Protein AF-A0AAV4QV28-F1 (afdb_monomer)

Solvent-accessible surface area (backbone atoms only — not comparable to full-atom values): 18252 Å² total; per-residue (Å²): 135,88,93,75,72,81,70,50,60,67,51,46,54,55,49,47,63,59,39,78,82,38,84,74,79,68,57,91,86,69,75,76,58,69,74,57,49,52,49,52,52,50,38,51,52,42,48,54,51,27,71,72,72,64,44,64,69,42,53,50,51,38,51,53,44,51,52,50,49,50,52,51,50,50,52,54,53,48,54,52,45,54,56,48,63,75,68,63,60,96,88,40,73,67,53,57,56,48,55,48,62,62,65,67,68,68,79,80,76,77,80,54,59,48,98,86,67,54,67,43,80,51,75,63,51,44,51,50,55,50,52,51,55,47,52,65,70,69,50,78,72,86,69,76,83,55,75,52,68,62,61,57,50,49,52,53,50,52,48,68,72,70,51,86,71,78,92,71,78,77,82,86,48,74,65,58,56,50,53,52,59,69,70,49,64,88,92,69,74,86,86,75,93,76,92,84,86,85,89,84,89,80,86,86,76,100,64,93,77,73,96,59,100,59,63,62,68,60,54,38,50,57,37,28,69,40,56,34,94,86,74,67,44,56,41,23,45,69,44,78,73,46,75,60,90,82,32,39,33,33,32,41,34,38,81,86,51,96,50,73,49,77,51,53,77,43,61,67,54,96,86,39,46,40,60,47,53,52,51,55,47,53,65,47,51,65,70,60,77,76,114

Secondary structure (DSSP, 8-state):
----STTHHHHHHHHHHHHHT----S-TT-PPPHHHHHHHHHHHHHHHHHHHH--HHHHHHHHHHHHHHHHHHHHHHHHHHHHHHHT--TT-HHHHHHHHHHHTT---PPPEE-TTSPEE-SHHHHHHHHHHHHHHHHSPPS-TTS--HHHHHHHHHHHHHHS---S-PPPPPHHHHHHHHHHSPTT----------------------S--SS-HHHHHHHHHHSPPTTT--S-EEEEEEEEETTEEEEEEEESSSS-EEEEESS-EETTEEHHHHHHHHHHHHTTTS--

Nearest PDB structures (foldseek):
  8ove-assembly1_Bk  TM=4.916E-01  e=2.796E-01  Trypanosoma brucei brucei
  4jnf-assembly1_A  TM=5.452E-01  e=6.064E+00  Escherichia coli K-12

Foldseek 3Di:
DDPDPVVPPVVVVVVLVVCVPDPPPPDPPDDDDPVLVVLVVVLVVLVVVCVPPVDPVSVVVNVVSVVVSVVVVVVVVVVVVVVVVVPDDPPDPVVVVVVVSVVPSDDPDDFDAAPVRDGDDDPVSVVVSVVVVVCVVPPDDPPPVPPPVVVVVVVVVVCVVPDDDDPDDPDDDPVNVVVVVVVDDPPDDDDDDDDDDDDDADDDDPDPDDDAPDDVVVVQVVQQQAAQPPPRDGGFGKGFRDDDPNKTWIWTDHPPDRDIDIDMPADQDPNHGVVVVVVVVVVVVVVVVPD

Organism: NCBI:txid1538125

Mean predicted aligned error: 21.83 Å

Radius of gyration: 27.96 Å; Cα contacts (8 Å, |Δi|>4): 169; chains: 1; bounding box: 67×58×60 Å

pLDDT: mean 70.07, std 19.31, range [26.05, 96.69]

Structure (mmCIF, N/CA/C/O backbone):
data_AF-A0AAV4QV28-F1
#
_entry.id   AF-A0AAV4QV28-F1
#
loop_
_atom_site.group_PDB
_atom_site.id
_atom_site.type_symbol
_atom_site.label_atom_id
_atom_site.label_alt_id
_atom_site.label_comp_id
_atom_site.label_asym_id
_atom_site.label_entity_id
_atom_site.label_seq_id
_atom_site.pdbx_PDB_ins_code
_atom_site.Cartn_x
_atom_site.Cartn_y
_atom_site.Cartn_z
_atom_site.occupancy
_atom_site.B_iso_or_equiv
_atom_site.auth_seq_id
_atom_site.auth_comp_id
_atom_site.auth_asym_id
_atom_site.auth_atom_id
_atom_site.pdbx_PDB_model_num
ATOM 1 N N . MET A 1 1 ? 25.767 18.658 19.564 1.00 38.19 1 MET A N 1
ATOM 2 C CA . MET A 1 1 ? 24.307 18.924 19.678 1.00 38.19 1 MET A CA 1
ATOM 3 C C . MET A 1 1 ? 23.626 18.687 18.328 1.00 38.19 1 MET A C 1
ATOM 5 O O . MET A 1 1 ? 24.313 18.766 17.324 1.00 38.19 1 MET A O 1
ATOM 9 N N . ARG A 1 2 ? 22.295 18.478 18.314 1.00 32.47 2 ARG A N 1
ATOM 10 C CA . ARG A 1 2 ? 21.406 18.337 17.130 1.00 32.47 2 ARG A CA 1
ATOM 11 C C . ARG A 1 2 ? 21.524 17.039 16.300 1.00 32.47 2 ARG A C 1
ATOM 13 O O . ARG A 1 2 ? 21.995 17.053 15.175 1.00 32.47 2 ARG A O 1
ATOM 20 N N . ASN A 1 3 ? 20.923 15.958 16.803 1.00 30.84 3 ASN A N 1
ATOM 21 C CA . ASN A 1 3 ? 20.425 14.842 15.979 1.00 30.84 3 ASN A CA 1
ATOM 22 C C . ASN A 1 3 ? 18.939 14.595 16.304 1.00 30.84 3 ASN A C 1
ATOM 24 O O . ASN A 1 3 ? 18.589 13.647 16.998 1.00 30.84 3 ASN A O 1
ATOM 28 N N . ALA A 1 4 ? 18.067 15.509 15.859 1.00 31.17 4 ALA A N 1
ATOM 29 C CA . ALA A 1 4 ? 16.630 15.493 16.185 1.00 31.17 4 ALA A CA 1
ATOM 30 C C . ALA A 1 4 ? 15.680 15.704 14.983 1.00 31.17 4 ALA A C 1
ATOM 32 O O . ALA A 1 4 ? 14.472 15.555 15.136 1.00 31.17 4 ALA A O 1
ATOM 33 N N . HIS A 1 5 ? 16.187 16.031 13.786 1.00 36.81 5 HIS A N 1
ATOM 34 C CA . HIS A 1 5 ? 15.335 16.426 12.649 1.00 36.81 5 HIS A CA 1
ATOM 35 C C . HIS A 1 5 ? 14.924 15.289 11.694 1.00 36.81 5 HIS A C 1
ATOM 37 O O . HIS A 1 5 ? 13.914 15.415 11.004 1.00 36.81 5 HIS A O 1
ATOM 43 N N . LEU A 1 6 ? 15.645 14.162 11.660 1.00 39.09 6 LEU A N 1
ATOM 44 C CA . LEU A 1 6 ? 15.444 13.112 10.642 1.00 39.09 6 LEU A CA 1
ATOM 45 C C . LEU A 1 6 ? 14.344 12.081 10.965 1.00 39.09 6 LEU A C 1
ATOM 47 O O . LEU A 1 6 ? 13.947 11.309 10.097 1.00 39.09 6 LEU A O 1
ATOM 51 N N . THR A 1 7 ? 13.790 12.076 12.180 1.00 33.69 7 THR A N 1
ATOM 52 C CA . THR A 1 7 ? 12.671 11.186 12.558 1.00 33.69 7 THR A CA 1
ATOM 53 C C . THR A 1 7 ? 11.294 11.735 12.156 1.00 33.69 7 THR A C 1
ATOM 55 O O . THR A 1 7 ? 10.300 11.002 12.196 1.00 33.69 7 THR A O 1
ATOM 58 N N . ASN A 1 8 ? 11.220 13.002 11.731 1.00 39.34 8 ASN A N 1
ATOM 59 C CA . ASN A 1 8 ? 9.961 13.696 11.446 1.00 39.34 8 ASN A CA 1
ATOM 60 C C . ASN A 1 8 ? 9.374 13.363 10.061 1.00 39.34 8 ASN A C 1
ATOM 62 O O . ASN A 1 8 ? 8.166 13.203 9.941 1.00 39.34 8 ASN A O 1
ATOM 66 N N . SER A 1 9 ? 10.187 13.176 9.015 1.00 35.84 9 SER A N 1
ATOM 67 C CA . SER A 1 9 ? 9.685 13.001 7.636 1.00 35.84 9 SER A CA 1
ATOM 68 C C . SER A 1 9 ? 8.985 11.654 7.398 1.00 35.84 9 SER A C 1
ATOM 70 O O . SER A 1 9 ? 7.912 11.594 6.789 1.00 35.84 9 SER A O 1
ATOM 72 N N . HIS A 1 10 ? 9.533 10.554 7.926 1.00 32.69 10 HIS A N 1
ATOM 73 C CA . HIS A 1 10 ? 8.916 9.225 7.836 1.00 32.69 10 HIS A CA 1
ATOM 74 C C . HIS A 1 10 ? 7.667 9.092 8.716 1.00 32.69 10 HIS A C 1
ATOM 76 O O . HIS A 1 10 ? 6.711 8.409 8.334 1.00 32.69 10 HIS A O 1
ATOM 82 N N . THR A 1 11 ? 7.641 9.755 9.876 1.00 36.34 11 THR A N 1
ATOM 83 C CA . THR A 1 11 ? 6.448 9.804 10.729 1.00 36.34 11 THR A CA 1
ATOM 84 C C . THR A 1 11 ? 5.377 10.712 10.124 1.00 36.34 11 THR A C 1
ATOM 86 O O . THR A 1 11 ? 4.227 10.282 10.045 1.00 36.34 11 THR A O 1
ATOM 89 N N . GLN A 1 12 ? 5.733 11.881 9.574 1.00 33.25 12 GLN A N 1
ATOM 90 C CA . GLN A 1 12 ? 4.837 12.742 8.791 1.00 33.25 12 GLN A CA 1
ATOM 91 C C . GLN A 1 12 ? 4.256 12.010 7.581 1.00 33.25 12 GLN A C 1
ATOM 93 O O . GLN A 1 12 ? 3.042 11.957 7.454 1.00 33.25 12 GLN A O 1
ATOM 98 N N . SER A 1 13 ? 5.065 11.363 6.739 1.00 32.28 13 SER A N 1
ATOM 99 C CA . SER A 1 13 ? 4.574 10.646 5.547 1.00 32.28 13 SER A CA 1
ATOM 100 C C . SER A 1 13 ? 3.576 9.534 5.903 1.00 32.28 13 SER A C 1
ATOM 102 O O . SER A 1 13 ? 2.549 9.354 5.245 1.00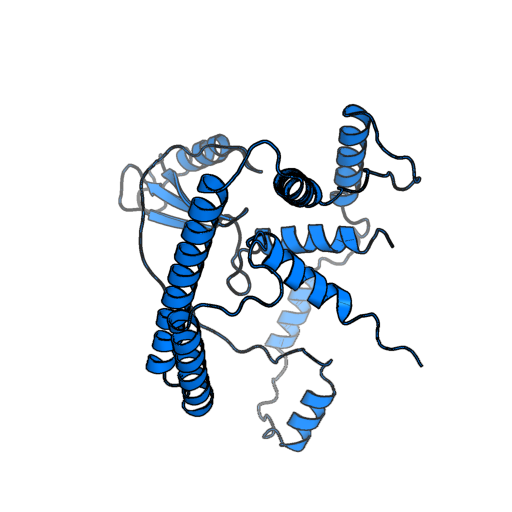 32.28 13 SER A O 1
ATOM 104 N N . ARG A 1 14 ? 3.820 8.820 7.011 1.00 31.14 14 ARG A N 1
ATOM 105 C CA . ARG A 1 14 ? 2.910 7.790 7.537 1.00 31.14 14 ARG A CA 1
ATOM 106 C C . ARG A 1 14 ? 1.653 8.391 8.188 1.00 31.14 14 ARG A C 1
ATOM 108 O O . ARG A 1 14 ? 0.571 7.809 8.073 1.00 31.14 14 ARG A O 1
ATOM 115 N N . MET A 1 15 ? 1.763 9.560 8.823 1.00 32.78 15 MET A N 1
ATOM 116 C CA . MET A 1 15 ? 0.628 10.352 9.317 1.00 32.78 15 MET A CA 1
ATOM 117 C C . MET A 1 15 ? -0.220 10.933 8.175 1.00 32.78 15 MET A C 1
ATOM 119 O O . MET A 1 15 ? -1.443 10.928 8.263 1.00 32.78 15 MET A O 1
ATOM 123 N N . LEU A 1 16 ? 0.397 11.367 7.076 1.00 33.03 16 LEU A N 1
ATOM 124 C CA . LEU A 1 16 ? -0.275 11.900 5.891 1.00 33.03 16 LEU A CA 1
ATOM 125 C C . LEU A 1 16 ? -1.071 10.802 5.178 1.00 33.03 16 LEU A C 1
ATOM 127 O O . LEU A 1 16 ? -2.274 10.958 4.990 1.00 33.03 16 LEU A O 1
ATOM 131 N N . TYR A 1 17 ? -0.473 9.633 4.918 1.00 30.66 17 TYR A N 1
ATOM 132 C CA . TYR A 1 17 ? -1.207 8.496 4.343 1.00 30.66 17 TYR A CA 1
ATOM 133 C C . TYR A 1 17 ? -2.375 8.024 5.234 1.00 30.66 17 TYR A C 1
ATOM 135 O O . TYR A 1 17 ? -3.421 7.609 4.739 1.00 30.66 17 TYR A O 1
ATOM 143 N N . THR A 1 18 ? -2.246 8.130 6.564 1.00 34.22 18 THR A N 1
ATOM 144 C CA . THR A 1 18 ? -3.352 7.814 7.490 1.00 34.22 18 THR A CA 1
ATOM 145 C C . THR A 1 18 ? -4.388 8.935 7.654 1.00 34.22 18 THR A C 1
ATOM 147 O O . THR A 1 18 ? -5.505 8.630 8.077 1.00 34.22 18 THR A O 1
ATOM 150 N N . ARG A 1 19 ? -4.069 10.186 7.279 1.00 33.41 19 ARG A N 1
ATOM 151 C CA . ARG A 1 19 ? -5.009 11.321 7.170 1.00 33.41 19 ARG A CA 1
ATOM 152 C C . ARG A 1 19 ? -5.806 11.304 5.865 1.00 33.41 19 ARG A C 1
ATOM 154 O O . ARG A 1 19 ? -7.006 11.539 5.906 1.00 33.41 19 ARG A O 1
ATOM 161 N N . LEU A 1 20 ? -5.185 10.979 4.730 1.00 40.75 20 LEU A N 1
ATOM 162 C CA . LEU A 1 20 ? -5.840 11.020 3.410 1.00 40.75 20 LEU A CA 1
ATOM 163 C C . LEU A 1 20 ? -7.034 10.052 3.281 1.00 40.75 20 LEU A C 1
ATOM 165 O O . LEU A 1 20 ? -7.958 10.313 2.523 1.00 40.75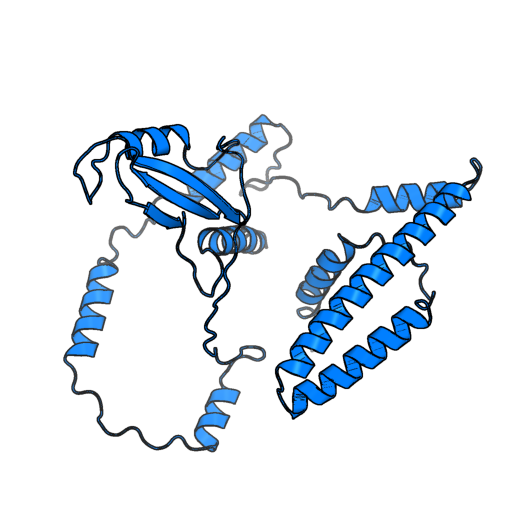 20 LEU A O 1
ATOM 169 N N . LEU A 1 21 ? -7.066 8.974 4.075 1.00 34.28 21 LEU A N 1
ATOM 170 C CA . LEU A 1 21 ? -8.207 8.045 4.180 1.00 34.28 21 LEU A CA 1
ATOM 171 C C . LEU A 1 21 ? -9.090 8.282 5.422 1.00 34.28 21 LEU A C 1
ATOM 173 O O . LEU A 1 21 ? -9.899 7.427 5.793 1.00 34.28 21 LEU A O 1
ATOM 177 N N . ARG A 1 22 ? -8.921 9.413 6.113 1.00 44.94 22 ARG A N 1
ATOM 178 C CA . ARG A 1 22 ? -9.713 9.786 7.288 1.00 44.94 22 ARG A CA 1
ATOM 179 C C . ARG A 1 22 ? -9.892 11.309 7.358 1.00 44.94 22 ARG A C 1
ATOM 181 O O . ARG A 1 22 ? -9.111 11.971 8.046 1.00 44.94 22 ARG A O 1
ATOM 188 N N . PRO A 1 23 ? -10.956 11.877 6.752 1.00 37.62 23 PRO A N 1
ATOM 189 C CA . PRO A 1 23 ? -11.401 13.201 7.165 1.00 37.62 23 PRO A CA 1
ATOM 190 C C . PRO A 1 23 ? -11.699 13.131 8.667 1.00 37.62 23 PRO A C 1
ATOM 192 O O . PRO A 1 23 ? -12.507 12.320 9.131 1.00 37.62 23 PRO A O 1
ATOM 195 N N . HIS A 1 24 ? -10.955 13.906 9.455 1.00 44.50 24 HIS A N 1
ATOM 196 C CA . HIS A 1 24 ? -10.891 13.736 10.905 1.00 44.50 24 HIS A CA 1
ATOM 197 C C . HIS A 1 24 ? -12.070 14.440 11.596 1.00 44.50 24 HIS A C 1
ATOM 199 O O . HIS A 1 24 ? -11.894 15.323 12.428 1.00 44.50 24 HIS A O 1
ATOM 205 N N . PHE A 1 25 ? -13.298 14.038 11.251 1.00 44.28 25 PHE A N 1
ATOM 206 C CA . PHE A 1 25 ? -14.539 14.603 11.796 1.00 44.28 25 PHE A CA 1
ATOM 207 C C . PHE A 1 25 ? -14.786 14.258 13.273 1.00 44.28 25 PHE A C 1
ATOM 209 O O . PHE A 1 25 ? -15.666 14.840 13.907 1.00 44.28 25 PHE A O 1
ATOM 216 N N . GLY A 1 26 ? -13.999 13.343 13.846 1.00 44.47 26 GLY A N 1
ATOM 217 C CA . GLY A 1 26 ? -13.916 13.192 15.293 1.00 44.47 26 GLY A CA 1
ATOM 218 C C . GLY A 1 26 ? -13.265 14.432 15.900 1.00 44.47 26 GLY A C 1
ATOM 219 O O . GLY A 1 26 ? -12.064 14.636 15.714 1.00 44.47 26 GLY A O 1
ATOM 220 N N . GLN A 1 27 ? -14.054 15.228 16.632 1.00 45.53 27 GLN A N 1
ATOM 221 C CA . GLN A 1 27 ? -13.546 16.343 17.437 1.00 45.53 27 GLN A CA 1
ATOM 222 C C . GLN A 1 27 ? -12.381 15.858 18.319 1.00 45.53 27 GLN A C 1
ATOM 224 O O . GLN A 1 27 ? -12.503 14.782 18.926 1.00 45.53 27 GLN A O 1
ATOM 229 N N . PRO A 1 28 ? -11.270 16.614 18.417 1.00 39.88 28 PRO A N 1
ATOM 230 C CA . PRO A 1 28 ? -10.163 16.247 19.292 1.00 39.88 28 PRO A CA 1
ATOM 231 C C . PRO A 1 28 ? -10.685 16.051 20.723 1.00 39.88 28 PRO A C 1
ATOM 233 O O . PRO A 1 28 ? -11.394 16.897 21.256 1.00 39.88 28 PRO A O 1
ATOM 236 N N . GLY A 1 29 ? -10.393 14.887 21.312 1.00 53.09 29 GLY A N 1
ATOM 237 C CA . GLY A 1 29 ? -10.857 14.497 22.650 1.00 53.09 29 GLY A CA 1
ATOM 238 C C . GLY A 1 29 ? -12.070 13.552 22.708 1.00 53.09 29 GLY A C 1
ATOM 239 O O . GLY A 1 29 ? -12.243 12.876 23.725 1.00 53.09 29 GLY A O 1
ATOM 240 N N . LYS A 1 30 ? -12.881 13.397 21.646 1.00 62.38 30 LYS A N 1
ATOM 241 C CA . LYS A 1 30 ? -14.016 12.447 21.678 1.00 62.38 30 LYS A CA 1
ATOM 242 C C . LYS A 1 30 ? -13.541 10.987 21.614 1.00 62.38 30 LYS A C 1
ATOM 244 O O . LYS A 1 30 ? -13.090 10.495 20.581 1.00 62.38 30 LYS A O 1
ATOM 249 N N . LYS A 1 31 ? -13.659 10.283 22.747 1.00 73.69 31 LYS A N 1
ATOM 250 C CA . LYS A 1 31 ? -13.327 8.855 22.899 1.00 73.69 31 LYS A CA 1
ATOM 251 C C . LYS A 1 31 ? -14.232 7.995 22.001 1.00 73.69 31 LYS A C 1
ATOM 253 O O . LYS A 1 31 ? -15.435 8.226 21.931 1.00 73.69 31 LYS A O 1
ATOM 258 N N . LEU A 1 32 ? -13.664 6.965 21.363 1.00 84.19 32 LEU A N 1
ATOM 259 C CA . LEU A 1 32 ? -14.434 5.980 20.586 1.00 84.19 32 LEU A CA 1
ATOM 260 C C . LEU A 1 32 ? -15.519 5.294 21.451 1.00 84.19 32 LEU A C 1
ATOM 262 O O . LEU A 1 32 ? -15.312 5.128 22.661 1.00 84.19 32 LEU A O 1
ATOM 266 N N . PRO A 1 33 ? -16.629 4.817 20.850 1.00 90.00 33 PRO A N 1
ATOM 267 C CA . PRO A 1 33 ? -17.652 4.043 21.550 1.00 90.00 33 PRO A CA 1
ATOM 268 C C . PRO A 1 33 ? -17.079 2.863 22.340 1.00 90.00 33 PRO A C 1
ATOM 270 O O . PRO A 1 33 ? -16.090 2.244 21.933 1.00 90.00 33 PRO A O 1
ATOM 273 N N . ALA A 1 34 ? -17.717 2.529 23.466 1.00 90.31 34 ALA A N 1
ATOM 274 C CA . ALA A 1 34 ? -17.246 1.481 24.374 1.00 90.31 34 ALA A CA 1
ATOM 275 C C . ALA A 1 34 ? -17.046 0.126 23.667 1.00 90.31 34 ALA A C 1
ATOM 277 O O . ALA A 1 34 ? -16.015 -0.509 23.876 1.00 90.31 34 ALA A O 1
ATOM 278 N N . TYR A 1 35 ? -17.954 -0.250 22.760 1.00 92.75 35 TYR A N 1
ATOM 279 C CA . TYR A 1 35 ? -17.883 -1.501 21.994 1.00 92.75 35 TYR A CA 1
ATOM 280 C C . TYR A 1 35 ? -16.697 -1.569 21.008 1.00 92.75 35 TYR A C 1
ATOM 282 O O . TYR A 1 35 ? -16.158 -2.644 20.752 1.00 92.75 35 TYR A O 1
ATOM 290 N N . ILE A 1 36 ? -16.238 -0.430 20.470 1.00 91.06 36 ILE A N 1
ATOM 291 C CA . ILE A 1 36 ? -15.027 -0.389 19.631 1.00 91.06 36 ILE A CA 1
ATOM 292 C C . ILE A 1 36 ? -13.787 -0.479 20.526 1.00 91.06 36 ILE A C 1
ATOM 294 O O . ILE A 1 36 ? -12.832 -1.189 20.207 1.00 91.06 36 ILE A O 1
ATOM 298 N N . ARG A 1 37 ? -13.803 0.207 21.678 1.00 91.81 37 ARG A N 1
ATOM 299 C CA . ARG A 1 37 ? -12.703 0.171 22.654 1.00 91.81 37 ARG A CA 1
ATOM 300 C C . ARG A 1 37 ? -12.494 -1.227 23.240 1.00 91.81 37 ARG A C 1
ATOM 302 O O . ARG A 1 37 ? -11.349 -1.666 23.302 1.00 91.81 37 ARG A O 1
ATOM 309 N N . SER A 1 38 ? -13.556 -1.952 23.599 1.00 93.38 38 SER A N 1
ATOM 310 C CA . SER A 1 38 ? -13.453 -3.335 24.088 1.00 93.38 38 SER A CA 1
ATOM 311 C C . SER A 1 38 ? -12.853 -4.270 23.032 1.00 93.38 38 SER A C 1
ATOM 313 O O . SER A 1 38 ? -11.925 -5.019 23.342 1.00 93.38 38 SER A O 1
ATOM 315 N N . ASN A 1 39 ? -13.268 -4.152 21.765 1.00 92.12 39 ASN A N 1
ATOM 316 C CA . ASN A 1 39 ? -12.681 -4.905 20.652 1.00 92.12 39 ASN A CA 1
ATOM 317 C C . ASN A 1 39 ? -11.194 -4.579 20.421 1.00 92.12 39 ASN A C 1
ATOM 319 O O . ASN A 1 39 ? -10.395 -5.489 20.186 1.00 92.12 39 ASN A O 1
ATOM 323 N N . ILE A 1 40 ? -10.785 -3.308 20.536 1.00 91.38 40 ILE A N 1
ATOM 324 C CA . ILE A 1 40 ? -9.367 -2.908 20.474 1.00 91.38 40 ILE A CA 1
ATOM 325 C C . ILE A 1 40 ? -8.570 -3.549 21.620 1.00 91.38 40 ILE A C 1
ATOM 327 O O . ILE A 1 40 ? -7.504 -4.118 21.369 1.00 91.38 40 ILE A O 1
ATOM 331 N N . THR A 1 41 ? -9.089 -3.507 22.850 1.00 95.00 41 THR A N 1
ATOM 332 C CA . THR A 1 41 ? -8.470 -4.142 24.024 1.00 95.00 41 THR A CA 1
ATOM 333 C C . THR A 1 41 ? -8.337 -5.652 23.834 1.00 95.00 41 THR A C 1
ATOM 335 O O . THR A 1 41 ? -7.249 -6.189 24.039 1.00 95.00 41 THR A O 1
ATOM 338 N N . ASN A 1 42 ? -9.386 -6.333 23.361 1.00 96.00 42 ASN A N 1
ATOM 339 C CA . ASN A 1 42 ? -9.359 -7.771 23.090 1.00 96.00 42 ASN A CA 1
ATOM 340 C C . ASN A 1 42 ? -8.305 -8.134 22.027 1.00 96.00 42 ASN A C 1
ATOM 342 O O . ASN A 1 42 ? -7.426 -8.961 22.264 1.00 96.00 42 ASN A O 1
ATOM 346 N N . LYS A 1 43 ? -8.286 -7.415 20.894 1.00 96.69 43 LYS A N 1
ATOM 347 C CA . LYS A 1 43 ? -7.258 -7.581 19.852 1.00 96.69 43 LYS A CA 1
ATOM 348 C C . LYS A 1 43 ? -5.842 -7.399 20.410 1.00 96.69 43 LYS A C 1
ATOM 350 O O . LYS A 1 43 ? -4.918 -8.083 19.979 1.00 96.69 43 LYS A O 1
ATOM 355 N N . ASN A 1 44 ? -5.644 -6.458 21.334 1.00 93.00 44 ASN A N 1
ATOM 356 C CA . ASN A 1 44 ? -4.339 -6.216 21.948 1.00 93.00 44 ASN A CA 1
ATOM 357 C C . ASN A 1 44 ? -3.936 -7.336 22.927 1.00 93.00 44 ASN A C 1
ATOM 359 O O . ASN A 1 44 ? -2.763 -7.699 22.942 1.00 93.00 44 ASN A O 1
ATOM 363 N N . ARG A 1 45 ? -4.883 -7.931 23.672 1.00 95.88 45 ARG A N 1
ATOM 364 C CA . ARG A 1 45 ? -4.644 -9.135 24.493 1.00 95.88 45 ARG A CA 1
ATOM 365 C C . ARG A 1 45 ? -4.202 -10.318 23.625 1.00 95.88 45 ARG A C 1
ATOM 367 O O . ARG A 1 45 ? -3.125 -10.861 23.847 1.00 95.88 45 ARG A O 1
ATOM 374 N N . ILE A 1 46 ? -4.958 -10.631 22.571 1.00 94.94 46 ILE A N 1
ATOM 375 C CA . ILE A 1 46 ? -4.637 -11.727 21.637 1.00 94.94 46 ILE A CA 1
ATOM 376 C C . ILE A 1 46 ? -3.301 -11.469 20.920 1.00 94.94 46 ILE A C 1
ATOM 378 O O . ILE A 1 46 ? -2.520 -12.394 20.722 1.00 94.94 46 ILE A O 1
ATOM 382 N N . ARG A 1 47 ? -2.969 -10.208 20.598 1.00 94.19 47 ARG A N 1
ATOM 383 C CA . ARG A 1 47 ? -1.652 -9.854 20.040 1.00 94.19 47 ARG A CA 1
ATOM 384 C C . ARG A 1 47 ? -0.497 -10.144 20.999 1.00 94.19 47 ARG A C 1
ATOM 386 O O . ARG A 1 47 ? 0.524 -10.625 20.521 1.00 94.19 47 ARG A O 1
ATOM 393 N N . LYS A 1 48 ? -0.649 -9.894 22.306 1.00 96.31 48 LYS A N 1
ATOM 394 C CA . LYS A 1 48 ? 0.365 -10.273 23.307 1.00 96.31 48 LYS A CA 1
ATOM 395 C C . LYS A 1 48 ? 0.536 -11.794 23.371 1.00 96.31 48 LYS A C 1
ATOM 397 O O . LYS A 1 48 ? 1.662 -12.267 23.280 1.00 96.31 48 LYS A O 1
ATOM 402 N N . ALA A 1 49 ? -0.570 -12.540 23.433 1.00 93.38 49 ALA A N 1
ATOM 403 C CA . ALA A 1 49 ? -0.542 -14.004 23.427 1.00 93.38 49 ALA A CA 1
ATOM 404 C C . ALA A 1 49 ? 0.158 -14.555 22.168 1.00 93.38 49 ALA A C 1
ATOM 406 O O . ALA A 1 49 ? 1.120 -15.307 22.285 1.00 93.38 49 ALA A O 1
ATOM 407 N N . TRP A 1 50 ? -0.208 -14.066 20.975 1.00 95.44 50 TRP A N 1
ATOM 408 C CA . TRP A 1 50 ? 0.457 -14.425 19.715 1.00 95.44 50 TRP A CA 1
ATOM 409 C C . TRP A 1 50 ? 1.949 -14.064 19.684 1.00 95.44 50 TRP A C 1
ATOM 411 O O . TRP A 1 50 ? 2.752 -14.785 19.097 1.00 95.44 50 TRP A O 1
ATOM 421 N N . GLN A 1 51 ? 2.356 -12.944 20.291 1.00 92.06 51 GLN A N 1
ATOM 422 C CA . GLN A 1 51 ? 3.770 -12.565 20.329 1.00 92.06 51 GLN A CA 1
ATOM 423 C C . GLN A 1 51 ? 4.621 -13.563 21.123 1.00 92.06 51 GLN A C 1
ATOM 425 O O . GLN A 1 51 ? 5.777 -13.750 20.741 1.00 92.06 51 GLN A O 1
ATOM 430 N N . SER A 1 52 ? 4.049 -14.207 22.145 1.00 90.31 52 SER A N 1
ATOM 431 C CA . SER A 1 52 ? 4.685 -15.258 22.946 1.00 90.31 52 SER A CA 1
ATOM 432 C C . SER A 1 52 ? 4.582 -16.639 22.281 1.00 90.31 52 SER A C 1
ATOM 434 O O . SER A 1 52 ? 5.615 -17.229 21.987 1.00 90.31 52 SER A O 1
ATOM 436 N N . SER A 1 53 ? 3.375 -17.122 21.965 1.00 92.19 53 SER A N 1
ATOM 437 C CA . SER A 1 53 ? 3.158 -18.500 21.484 1.00 92.19 53 SER A CA 1
ATOM 438 C C . SER A 1 53 ? 3.370 -18.713 19.981 1.00 92.19 53 SER A C 1
ATOM 440 O O . SER A 1 53 ? 3.478 -19.847 19.533 1.00 92.19 53 SER A O 1
ATOM 442 N N . LYS A 1 54 ? 3.364 -17.638 19.180 1.00 91.31 54 LYS A N 1
ATOM 443 C CA . LYS A 1 54 ? 3.359 -17.633 17.698 1.00 91.31 54 LYS A CA 1
ATOM 444 C C . LYS A 1 54 ? 2.188 -18.349 17.004 1.00 91.31 54 LYS A C 1
ATOM 446 O O . LYS A 1 54 ? 2.111 -18.263 15.777 1.00 91.31 54 LYS A O 1
ATOM 451 N N . ASP A 1 55 ? 1.250 -18.928 17.753 1.00 88.94 55 ASP A N 1
ATOM 452 C CA . ASP A 1 55 ? 0.103 -19.708 17.261 1.00 88.94 55 ASP A CA 1
ATOM 453 C C . ASP A 1 55 ? -0.656 -19.036 16.082 1.00 88.94 55 ASP A C 1
ATOM 455 O O . ASP A 1 55 ? -1.169 -17.914 16.223 1.00 88.94 55 ASP A O 1
ATOM 459 N N . PRO A 1 56 ? -0.768 -19.705 14.914 1.00 91.44 56 PRO A N 1
ATOM 460 C CA . PRO A 1 56 ? -1.573 -19.246 13.784 1.00 91.44 56 PRO A CA 1
ATOM 461 C C . PRO A 1 56 ? -3.031 -18.887 14.123 1.00 91.44 56 PRO A C 1
ATOM 463 O O . PRO A 1 56 ? -3.528 -17.881 13.610 1.00 91.44 56 PRO A O 1
ATOM 466 N N . ALA A 1 57 ? -3.710 -19.615 15.017 1.00 92.50 57 ALA A N 1
ATOM 467 C CA . ALA A 1 57 ? -5.118 -19.361 15.342 1.00 92.50 57 ALA A CA 1
ATOM 468 C C . ALA A 1 57 ? -5.317 -17.995 16.032 1.00 92.50 57 ALA A C 1
ATOM 470 O O . ALA A 1 57 ? -6.259 -17.247 15.728 1.00 92.50 57 ALA A O 1
ATOM 471 N N . LEU A 1 58 ? -4.374 -17.589 16.891 1.00 90.19 58 LEU A N 1
ATOM 472 C CA . LEU A 1 58 ? -4.344 -16.239 17.466 1.00 90.19 58 LEU A CA 1
ATOM 473 C C . LEU A 1 58 ? -4.067 -15.171 16.397 1.00 90.19 58 LEU A C 1
ATOM 475 O O . LEU A 1 58 ? -4.660 -14.089 16.433 1.00 90.19 58 LEU A O 1
ATOM 479 N N . LYS A 1 59 ? -3.206 -15.459 15.412 1.00 91.75 59 LYS A N 1
ATOM 480 C CA . LYS A 1 59 ? -2.916 -14.546 14.291 1.00 91.75 59 LYS A CA 1
ATOM 481 C C . LYS A 1 59 ? -4.164 -14.271 13.451 1.00 91.75 59 LYS A C 1
ATOM 483 O O . LYS A 1 59 ? -4.417 -13.115 13.098 1.00 91.75 59 LYS A O 1
ATOM 488 N N . ASP A 1 60 ? -4.971 -15.289 13.181 1.00 93.81 60 ASP A N 1
ATOM 489 C CA . ASP A 1 60 ? -6.218 -15.141 12.426 1.00 93.81 60 ASP A CA 1
ATOM 490 C C . ASP A 1 60 ? -7.324 -14.480 13.253 1.00 93.81 60 ASP A C 1
ATOM 492 O O . ASP A 1 60 ? -8.029 -13.599 12.751 1.00 93.81 60 ASP A O 1
ATOM 496 N N . SER A 1 61 ? -7.368 -14.743 14.559 1.00 93.44 61 SER A N 1
ATOM 497 C CA . SER A 1 61 ? -8.200 -13.988 15.505 1.00 93.44 61 SER A CA 1
ATOM 498 C C . SER A 1 61 ? -7.865 -12.484 15.507 1.00 93.44 61 SER A C 1
ATOM 500 O O . SER A 1 61 ? -8.769 -11.641 15.509 1.00 93.44 61 SER A O 1
ATOM 502 N N . ILE A 1 62 ? -6.581 -12.109 15.404 1.00 93.81 62 ILE A N 1
ATOM 503 C CA . ILE A 1 62 ? -6.148 -10.706 15.245 1.00 93.81 62 ILE A CA 1
ATOM 504 C C . ILE A 1 62 ? -6.622 -10.122 13.908 1.00 93.81 62 ILE A C 1
ATOM 506 O O . ILE A 1 62 ? -7.085 -8.976 13.894 1.00 93.81 62 ILE A O 1
ATOM 510 N N . LYS A 1 63 ? -6.533 -10.865 12.791 1.00 93.25 63 LYS A N 1
ATOM 511 C CA . LYS A 1 63 ? -7.055 -10.418 11.482 1.00 93.25 63 LYS A CA 1
ATOM 512 C C . LYS A 1 63 ? -8.566 -10.169 11.558 1.00 93.25 63 LYS A C 1
ATOM 514 O O . LYS A 1 63 ? -9.017 -9.074 11.219 1.00 93.25 63 LYS A O 1
ATOM 519 N N . ARG A 1 64 ? -9.332 -11.139 12.079 1.00 95.44 64 ARG A N 1
ATOM 520 C CA . ARG A 1 64 ? -10.792 -11.067 12.260 1.00 95.44 64 ARG A CA 1
ATOM 521 C C . ARG A 1 64 ? -11.191 -9.841 13.081 1.00 95.44 64 ARG A C 1
ATOM 523 O O . ARG A 1 64 ? -11.970 -9.019 12.603 1.00 95.44 64 ARG A O 1
ATOM 530 N N . LEU A 1 65 ? -10.602 -9.653 14.265 1.00 92.88 65 LEU A N 1
ATOM 531 C CA . LEU A 1 65 ? -10.880 -8.481 15.103 1.00 92.88 65 LEU A CA 1
ATOM 532 C C . LEU A 1 65 ? -10.459 -7.165 14.441 1.00 92.88 65 LEU A C 1
ATOM 534 O O . LEU A 1 65 ? -11.163 -6.168 14.570 1.00 92.88 65 LEU A O 1
ATOM 538 N N . THR A 1 66 ? -9.354 -7.143 13.691 1.00 91.75 66 THR A N 1
ATOM 539 C CA . THR A 1 66 ? -8.940 -5.950 12.931 1.00 91.75 66 THR A CA 1
ATOM 540 C C . THR A 1 66 ? -9.989 -5.561 11.888 1.00 91.75 66 THR A C 1
ATOM 542 O O . THR A 1 66 ? -10.310 -4.379 11.760 1.00 91.75 66 THR A O 1
ATOM 545 N N . ASN A 1 67 ? -10.565 -6.533 11.179 1.00 91.75 67 ASN A N 1
ATOM 546 C CA . ASN A 1 67 ? -11.611 -6.287 10.186 1.00 91.75 67 ASN A CA 1
ATOM 547 C C . ASN A 1 67 ? -12.943 -5.871 10.835 1.00 91.75 67 ASN A C 1
ATOM 549 O O . ASN A 1 67 ? -13.576 -4.933 10.354 1.00 91.75 67 ASN A O 1
ATOM 553 N N . ILE A 1 68 ? -13.316 -6.472 11.972 1.00 93.50 68 ILE A N 1
ATOM 554 C CA . ILE A 1 68 ? -14.476 -6.048 12.776 1.00 93.50 68 ILE A CA 1
ATOM 555 C C . ILE A 1 68 ? -14.318 -4.589 13.227 1.00 93.50 68 ILE A C 1
ATOM 557 O O . ILE A 1 68 ? -15.209 -3.779 12.982 1.00 93.50 68 ILE A O 1
ATOM 561 N N . ILE A 1 69 ? -13.166 -4.220 13.801 1.00 91.62 69 ILE A N 1
ATOM 562 C CA . ILE A 1 69 ? -12.880 -2.844 14.244 1.00 91.62 69 ILE A CA 1
ATOM 563 C C . ILE A 1 69 ? -12.928 -1.865 13.061 1.00 91.62 69 ILE A C 1
ATOM 565 O O . ILE A 1 69 ? -13.525 -0.798 13.184 1.00 91.62 69 ILE A O 1
ATOM 569 N N . LYS A 1 70 ? -12.357 -2.218 11.899 1.00 88.00 70 LYS A N 1
ATOM 570 C CA . LYS A 1 70 ? -12.453 -1.398 10.675 1.00 88.00 70 LYS A CA 1
ATOM 571 C C . LYS A 1 70 ? -13.910 -1.182 10.247 1.00 88.00 70 LYS A C 1
ATOM 573 O O . LYS A 1 70 ? -14.293 -0.040 10.003 1.00 88.00 70 LYS A O 1
ATOM 578 N N . LYS A 1 71 ? -14.723 -2.247 10.188 1.00 90.25 71 LYS A N 1
ATOM 579 C CA . LYS A 1 71 ? -16.149 -2.178 9.815 1.00 90.25 71 LYS A CA 1
ATOM 580 C C . LYS A 1 71 ? -16.938 -1.314 10.805 1.00 90.25 71 LYS A C 1
ATOM 582 O O . LYS A 1 71 ? -17.668 -0.425 10.382 1.00 90.25 71 LYS A O 1
ATOM 587 N N . GLN A 1 72 ? -16.725 -1.511 12.106 1.00 89.19 72 GLN A N 1
ATOM 588 C CA . GLN A 1 72 ? -17.355 -0.729 13.173 1.00 89.19 72 GLN A CA 1
ATOM 589 C C . GLN A 1 72 ? -16.982 0.759 13.121 1.00 89.19 72 GLN A C 1
ATOM 591 O O . GLN A 1 72 ? -17.866 1.603 13.211 1.00 89.19 72 GLN A O 1
ATOM 596 N N . ILE A 1 73 ? -15.702 1.097 12.922 1.00 89.19 73 ILE A N 1
ATOM 597 C CA . ILE A 1 73 ? -15.262 2.496 12.778 1.00 89.19 73 ILE A CA 1
ATOM 598 C C . ILE A 1 73 ? -15.852 3.129 11.511 1.00 89.19 73 ILE A C 1
ATOM 600 O O . ILE A 1 73 ? -16.273 4.282 11.568 1.00 89.19 73 ILE A O 1
ATOM 604 N N . LYS A 1 74 ? -15.926 2.394 10.388 1.00 85.31 74 LYS A N 1
ATOM 605 C CA . LYS A 1 74 ? -16.570 2.885 9.157 1.00 85.31 74 LYS A CA 1
ATOM 606 C C . LYS A 1 74 ? -18.037 3.238 9.420 1.00 85.31 74 LYS A C 1
ATOM 608 O O . LYS A 1 74 ? -18.415 4.377 9.185 1.00 85.31 74 LYS A O 1
ATOM 613 N N . ILE A 1 75 ? -18.815 2.304 9.974 1.00 86.25 75 ILE A N 1
ATOM 614 C CA . ILE A 1 75 ? -20.241 2.506 10.290 1.00 86.25 75 ILE A CA 1
ATOM 615 C C . ILE A 1 75 ? -20.430 3.667 11.277 1.00 86.25 75 ILE A C 1
ATOM 617 O O . ILE A 1 75 ? -21.224 4.562 11.020 1.00 86.25 75 ILE A O 1
ATOM 621 N N . PHE A 1 76 ? -19.661 3.710 12.369 1.00 88.06 76 PHE A N 1
ATOM 622 C CA . PHE A 1 76 ? -19.746 4.795 13.353 1.00 88.06 76 PHE A CA 1
ATOM 623 C C . PHE A 1 76 ? -19.461 6.171 12.735 1.00 88.06 76 PHE A C 1
ATOM 625 O O . PHE A 1 76 ? -20.185 7.128 13.001 1.00 88.06 76 PHE A O 1
ATOM 632 N N . ASN A 1 77 ? -18.438 6.277 11.884 1.00 82.19 77 ASN A N 1
ATOM 633 C CA . ASN A 1 77 ? -18.112 7.528 11.204 1.00 82.19 77 ASN A CA 1
ATOM 634 C C . ASN A 1 77 ? -19.177 7.917 10.168 1.00 82.19 77 ASN A C 1
ATOM 636 O O . ASN A 1 77 ? -19.504 9.096 10.084 1.00 82.19 77 ASN A O 1
ATOM 640 N N . SER A 1 78 ? -19.737 6.955 9.427 1.00 82.62 78 SER A N 1
ATOM 641 C CA . SER A 1 78 ? -20.861 7.190 8.512 1.00 82.62 78 SER A CA 1
ATOM 642 C C . SER A 1 78 ? -22.092 7.704 9.256 1.00 82.62 78 SER A C 1
ATOM 644 O O . SER A 1 78 ? -22.618 8.743 8.881 1.00 82.62 78 SER A O 1
ATOM 646 N N . ASN A 1 79 ? -22.491 7.069 10.361 1.00 85.00 79 ASN A N 1
ATOM 647 C CA . ASN A 1 79 ? -23.646 7.505 11.151 1.00 85.00 79 ASN A CA 1
ATOM 648 C C . ASN A 1 79 ? -23.419 8.895 11.770 1.00 85.00 79 ASN A C 1
ATOM 650 O O . ASN A 1 79 ? -24.312 9.735 11.742 1.00 85.00 79 ASN A O 1
ATOM 654 N N . ASN A 1 80 ? -22.211 9.179 12.271 1.00 82.62 80 ASN A N 1
ATOM 655 C CA . ASN A 1 80 ? -21.854 10.524 12.735 1.00 82.62 80 ASN A CA 1
ATOM 656 C C . ASN A 1 80 ? -21.897 11.561 11.605 1.00 82.62 80 ASN A C 1
ATOM 658 O O . ASN A 1 80 ? -22.220 12.714 11.872 1.00 82.62 80 ASN A O 1
ATOM 662 N N . TRP A 1 81 ? -21.556 11.177 10.371 1.00 76.00 81 TRP A N 1
ATOM 663 C CA . TRP A 1 81 ? -21.653 12.059 9.212 1.00 76.00 81 TRP A CA 1
ATOM 664 C C . TRP A 1 81 ? -23.110 12.319 8.829 1.00 76.00 81 TRP A C 1
ATOM 666 O O . TRP A 1 81 ? -23.484 13.480 8.749 1.00 76.00 81 TRP A O 1
ATOM 676 N N . SER A 1 82 ? -23.944 11.282 8.706 1.00 79.44 82 SER A N 1
ATOM 677 C CA . SER A 1 82 ? -25.382 11.415 8.427 1.00 79.44 82 SER A CA 1
ATOM 678 C C . SER A 1 82 ? -26.104 12.254 9.485 1.00 79.44 82 SER A C 1
ATOM 680 O O . SER A 1 82 ? -26.839 13.178 9.146 1.00 79.44 82 SER A O 1
ATOM 682 N N . ASN A 1 83 ? -25.828 12.005 10.770 1.00 82.38 83 ASN A N 1
ATOM 683 C CA . ASN A 1 83 ? -26.355 12.816 11.868 1.00 82.38 83 ASN A CA 1
ATOM 684 C C . ASN A 1 83 ? -25.822 14.252 11.816 1.00 82.38 83 ASN A C 1
ATOM 686 O O . ASN A 1 83 ? -26.541 15.182 12.161 1.00 82.38 83 ASN A O 1
ATOM 690 N N . PHE A 1 84 ? -24.571 14.460 11.400 1.00 74.94 84 PHE A N 1
ATOM 691 C CA . PHE A 1 84 ? -24.028 15.804 11.240 1.00 74.94 84 PHE A CA 1
ATOM 692 C C . PHE A 1 84 ? -24.691 16.551 10.075 1.00 74.94 84 PHE A C 1
ATOM 694 O O . PHE A 1 84 ? -25.079 17.697 10.268 1.00 74.94 84 PHE A O 1
ATOM 701 N N . THR A 1 85 ? -24.868 15.918 8.910 1.00 74.81 85 THR A N 1
ATOM 702 C CA . THR A 1 85 ? -25.516 16.531 7.740 1.00 74.81 85 THR A CA 1
ATOM 703 C C . THR A 1 85 ? -26.994 16.824 7.978 1.00 74.81 85 THR A C 1
ATOM 705 O O . THR A 1 85 ? -27.469 17.860 7.539 1.00 74.81 85 THR A O 1
ATOM 708 N N . ALA A 1 86 ? -27.703 15.964 8.717 1.00 79.44 86 ALA A N 1
ATOM 709 C CA . ALA A 1 86 ? -29.108 16.180 9.076 1.00 79.44 86 ALA A CA 1
ATOM 710 C C . ALA A 1 86 ? -29.319 17.314 10.101 1.00 79.44 86 ALA A C 1
ATOM 712 O O . ALA A 1 86 ? -30.412 17.856 10.189 1.00 79.44 86 ALA A O 1
ATOM 713 N N . ASN A 1 87 ? -28.283 17.678 10.868 1.00 74.06 87 ASN A N 1
ATOM 714 C CA . ASN A 1 87 ? -28.310 18.771 11.848 1.00 74.06 87 ASN A CA 1
ATOM 715 C C . ASN A 1 87 ? -27.552 20.024 11.355 1.00 74.06 87 ASN A C 1
ATOM 717 O O . ASN A 1 87 ? -27.067 20.822 12.161 1.00 74.06 87 ASN A O 1
ATOM 721 N N . LEU A 1 88 ? -27.397 20.188 10.038 1.00 69.06 88 LEU A N 1
ATOM 722 C CA . LEU A 1 88 ? -26.906 21.433 9.450 1.00 69.06 88 LEU A CA 1
ATOM 723 C C . LEU A 1 88 ? -28.033 22.467 9.431 1.00 69.06 88 LEU A C 1
ATOM 725 O O . LEU A 1 88 ? -29.058 22.238 8.801 1.00 69.06 88 LEU A O 1
ATOM 729 N N . SER A 1 89 ? -27.824 23.612 10.084 1.00 67.00 89 SER A N 1
ATOM 730 C CA . SER A 1 89 ? -28.637 24.810 9.856 1.00 67.00 89 SER A CA 1
ATOM 731 C C . SER A 1 89 ? -27.888 25.796 8.959 1.00 67.00 89 SER A C 1
ATOM 733 O O . SER A 1 89 ? -26.674 25.996 9.115 1.00 67.00 89 SER A O 1
ATOM 735 N N . ASP A 1 90 ? -28.620 26.420 8.034 1.00 63.66 90 ASP A N 1
ATOM 736 C CA . ASP A 1 90 ? -28.058 27.231 6.942 1.00 63.66 90 ASP A CA 1
ATOM 737 C C . ASP A 1 90 ? -27.245 28.445 7.423 1.00 63.66 90 ASP A C 1
ATOM 739 O O . ASP A 1 90 ? -26.270 28.839 6.788 1.00 63.66 90 ASP A O 1
ATOM 743 N N . ASN A 1 91 ? -27.564 28.984 8.604 1.00 58.94 91 ASN A N 1
ATOM 744 C CA . ASN A 1 91 ? -26.928 30.187 9.157 1.00 58.94 91 ASN A CA 1
ATOM 745 C C . ASN A 1 91 ? -25.742 29.906 10.103 1.00 58.94 91 ASN A C 1
ATOM 747 O O . ASN A 1 91 ? -25.360 30.754 10.910 1.00 58.94 91 ASN A O 1
ATOM 751 N N . SER A 1 92 ? -25.143 28.712 10.055 1.00 58.72 92 SER A N 1
ATOM 752 C CA . SER A 1 92 ? -24.126 28.314 11.034 1.00 58.72 92 SER A CA 1
ATOM 753 C C . SER A 1 92 ? -22.680 28.636 10.607 1.00 58.72 92 SER A C 1
ATOM 755 O O . SER A 1 92 ? -22.115 28.060 9.680 1.00 58.72 92 SER A O 1
ATOM 757 N N . THR A 1 93 ? -21.977 29.480 11.374 1.00 63.06 93 THR A N 1
ATOM 758 C CA . THR A 1 93 ? -20.522 29.733 11.212 1.00 63.06 93 THR A CA 1
ATOM 759 C C . THR A 1 93 ? -19.681 28.444 11.316 1.00 63.06 93 THR A C 1
ATOM 761 O O . THR A 1 93 ? -18.542 28.373 10.852 1.00 63.06 93 THR A O 1
ATOM 764 N N . SER A 1 94 ? -20.228 27.393 11.935 1.00 66.19 94 SER A N 1
ATOM 765 C CA . SER A 1 94 ? -19.628 26.059 12.009 1.00 66.19 94 SER A CA 1
ATOM 766 C C . SER A 1 94 ? -19.672 25.288 10.680 1.00 66.19 94 SER A C 1
ATOM 768 O O . SER A 1 94 ? -18.760 24.489 10.451 1.00 66.19 94 SER A O 1
ATOM 770 N N . LEU A 1 95 ? -20.647 25.545 9.795 1.00 71.31 95 LEU A N 1
ATOM 771 C CA . LEU A 1 95 ? -20.679 25.017 8.426 1.00 71.31 95 LEU A CA 1
ATOM 772 C C . LEU A 1 95 ? -19.486 25.556 7.632 1.00 71.31 95 LEU A C 1
ATOM 774 O O . LEU A 1 95 ? -18.667 24.769 7.158 1.00 71.31 95 LEU A O 1
ATOM 778 N N . TRP A 1 96 ? -19.303 26.880 7.591 1.00 70.56 96 TRP A N 1
ATOM 779 C CA . TRP A 1 96 ? -18.192 27.515 6.871 1.00 70.56 96 TRP A CA 1
ATOM 780 C C . TRP A 1 96 ? -16.814 27.032 7.332 1.00 70.56 96 TRP A C 1
ATOM 782 O O . TRP A 1 96 ? -15.979 26.694 6.495 1.00 70.56 96 TRP A O 1
ATOM 792 N N . ARG A 1 97 ? -16.581 26.888 8.646 1.00 68.31 97 ARG A N 1
ATOM 793 C CA . ARG A 1 97 ? -15.322 26.312 9.168 1.00 68.31 97 ARG A CA 1
ATOM 794 C C . ARG A 1 97 ? -15.074 24.882 8.673 1.00 68.31 97 ARG A C 1
ATOM 796 O O . ARG A 1 97 ? -13.926 24.504 8.456 1.00 68.31 97 ARG A O 1
ATOM 803 N N . LYS A 1 98 ? -16.126 24.080 8.486 1.00 70.38 98 LYS A N 1
ATOM 804 C CA . LYS A 1 98 ? -16.022 22.692 8.007 1.00 70.38 98 LYS A CA 1
ATOM 805 C C . LYS A 1 98 ? -15.874 22.599 6.490 1.00 70.38 98 LYS A C 1
ATOM 807 O O . LYS A 1 98 ? -15.069 21.798 6.030 1.00 70.38 98 LYS A O 1
ATOM 812 N N . VAL A 1 99 ? -16.576 23.437 5.728 1.00 72.62 99 VAL A N 1
ATOM 813 C CA . VAL A 1 99 ? -16.388 23.578 4.274 1.00 72.62 99 VAL A CA 1
ATOM 814 C C . VAL A 1 99 ? -14.966 24.064 3.970 1.00 72.62 99 VAL A C 1
ATOM 816 O O . VAL A 1 99 ? -14.281 23.482 3.131 1.00 72.62 99 VAL A O 1
ATOM 819 N N . ALA A 1 100 ? -14.459 25.044 4.724 1.00 69.12 100 ALA A N 1
ATOM 820 C CA . ALA A 1 100 ? -13.068 25.486 4.635 1.00 69.12 100 ALA A CA 1
ATOM 821 C C . ALA A 1 100 ? -12.075 24.358 4.971 1.00 69.12 100 ALA A C 1
ATOM 823 O O . ALA A 1 100 ? -11.120 24.156 4.226 1.00 69.12 100 ALA A O 1
ATOM 824 N N . ALA A 1 101 ? -12.330 23.574 6.026 1.00 67.56 101 ALA A N 1
ATOM 825 C CA . ALA A 1 101 ? -11.501 22.424 6.399 1.00 67.56 101 ALA A CA 1
ATOM 826 C C . ALA A 1 101 ? -11.559 21.251 5.400 1.00 67.56 101 ALA A C 1
ATOM 828 O O . ALA A 1 101 ? -10.659 20.414 5.394 1.00 67.56 101 ALA A O 1
ATOM 829 N N . LEU A 1 102 ? -12.598 21.164 4.561 1.00 69.31 102 LEU A N 1
ATOM 830 C CA . LEU A 1 102 ? -12.636 20.258 3.409 1.00 69.31 102 LEU A CA 1
ATOM 831 C C . LEU A 1 102 ? -11.778 20.804 2.261 1.00 69.31 102 LEU A C 1
ATOM 833 O O . LEU A 1 102 ? -10.979 20.058 1.695 1.00 69.31 102 LEU A O 1
ATOM 837 N N . ARG A 1 103 ? -11.884 22.110 1.979 1.00 62.00 103 ARG A N 1
ATOM 838 C CA . ARG A 1 103 ? -11.130 22.809 0.926 1.00 62.00 103 ARG A CA 1
ATOM 839 C C . ARG A 1 103 ? -9.622 22.895 1.207 1.00 62.00 103 ARG A C 1
ATOM 841 O O . ARG A 1 103 ? -8.837 22.900 0.270 1.00 62.00 103 ARG A O 1
ATOM 848 N N . SER A 1 104 ? -9.202 22.925 2.473 1.00 56.75 104 SER A N 1
ATOM 849 C CA . SER A 1 104 ? -7.800 23.120 2.880 1.00 56.75 104 SER A CA 1
ATOM 850 C C . SER A 1 104 ? -6.890 21.889 2.754 1.00 56.75 104 SER A C 1
ATOM 852 O O . SER A 1 104 ? -5.724 21.971 3.127 1.00 56.75 104 SER A O 1
ATOM 854 N N . ASN A 1 105 ? -7.394 20.738 2.292 1.00 59.72 105 ASN A N 1
ATOM 855 C CA . ASN A 1 105 ? -6.600 19.501 2.189 1.00 59.72 105 ASN A CA 1
ATOM 856 C C . ASN A 1 105 ? -5.939 19.300 0.815 1.00 59.72 105 ASN A C 1
ATOM 858 O O . ASN A 1 105 ? -5.418 18.219 0.543 1.00 59.72 105 ASN A O 1
ATOM 862 N N . SER A 1 106 ? -5.949 20.312 -0.055 1.00 55.06 106 SER A N 1
ATOM 863 C CA . SER A 1 106 ? -5.160 20.297 -1.284 1.00 55.06 106 SER A CA 1
ATOM 864 C C . SER A 1 106 ? -3.670 20.333 -0.944 1.00 55.06 106 SER A C 1
ATOM 866 O O . SER A 1 106 ? -3.170 21.327 -0.418 1.00 55.06 106 SER A O 1
ATOM 868 N N . THR A 1 107 ? -2.939 19.272 -1.278 1.00 58.06 107 THR A N 1
ATOM 869 C CA . THR A 1 107 ? -1.480 19.352 -1.379 1.00 58.06 107 THR A CA 1
ATOM 870 C C . THR A 1 107 ? -1.145 20.268 -2.549 1.00 58.06 107 THR A C 1
ATOM 872 O O . THR A 1 107 ? -1.386 19.887 -3.695 1.00 58.06 107 THR A O 1
ATOM 875 N N . THR A 1 108 ? -0.616 21.461 -2.277 1.00 62.66 108 THR A N 1
ATOM 876 C CA . THR A 1 108 ? -0.091 22.342 -3.325 1.00 62.66 108 THR A CA 1
ATOM 877 C C . THR A 1 108 ? 1.001 21.592 -4.076 1.00 62.66 108 THR A C 1
ATOM 879 O O . THR A 1 108 ? 2.051 21.290 -3.509 1.00 62.66 108 THR A O 1
ATOM 882 N N . ILE A 1 109 ? 0.730 21.243 -5.332 1.00 66.88 109 ILE A N 1
ATOM 883 C CA . ILE A 1 109 ? 1.735 20.659 -6.218 1.00 66.88 109 ILE A CA 1
ATOM 884 C C . ILE A 1 109 ? 2.745 21.781 -6.501 1.00 66.88 109 ILE A C 1
ATOM 886 O O . ILE A 1 109 ? 2.313 22.860 -6.917 1.00 66.88 109 ILE A O 1
ATOM 890 N N . PRO A 1 110 ? 4.051 21.587 -6.235 1.00 70.75 110 PRO A N 1
ATOM 891 C CA . PRO A 1 110 ? 5.044 22.606 -6.542 1.00 70.75 110 PRO A CA 1
ATOM 892 C C . PRO A 1 110 ? 5.066 22.874 -8.057 1.00 70.75 110 PRO A C 1
ATOM 894 O O . PRO A 1 110 ? 4.798 21.958 -8.842 1.00 70.75 110 PRO A O 1
ATOM 897 N N . PRO A 1 111 ? 5.355 24.114 -8.484 1.00 77.12 111 PRO A N 1
ATOM 898 C CA . PRO A 1 111 ? 5.441 24.439 -9.900 1.00 77.12 111 PRO A CA 1
ATOM 899 C C . PRO A 1 111 ? 6.545 23.619 -10.583 1.00 77.12 111 PRO A C 1
ATOM 901 O O . PRO A 1 111 ? 7.545 23.265 -9.961 1.00 77.12 111 PRO A O 1
ATOM 904 N N . LEU A 1 112 ? 6.363 23.315 -11.870 1.00 81.69 112 LEU A N 1
ATOM 905 C CA . LEU A 1 112 ? 7.386 22.629 -12.657 1.00 81.69 112 LEU A CA 1
ATOM 906 C C . LEU A 1 112 ? 8.500 23.623 -12.998 1.00 81.69 112 LEU A C 1
ATOM 908 O O . LEU A 1 112 ? 8.250 24.614 -13.680 1.00 81.69 112 LEU A O 1
ATOM 912 N N . THR A 1 113 ? 9.711 23.358 -12.519 1.00 83.81 113 THR A N 1
ATOM 913 C CA . THR A 1 113 ? 10.905 24.178 -12.758 1.00 83.81 113 THR A CA 1
ATOM 914 C C . THR A 1 113 ? 11.903 23.431 -13.630 1.00 83.81 113 THR A C 1
ATOM 916 O O . THR A 1 113 ? 12.099 22.228 -13.464 1.00 83.81 113 THR A O 1
ATOM 919 N N . SER A 1 114 ? 12.524 24.152 -14.557 1.00 76.62 114 SER A N 1
ATOM 920 C CA . SER A 1 114 ? 13.691 23.683 -15.308 1.00 76.62 114 SER A CA 1
ATOM 921 C C . SER A 1 114 ? 14.948 23.710 -14.433 1.00 76.62 114 SER A C 1
ATOM 923 O O . SER A 1 114 ? 14.981 24.402 -13.412 1.00 76.62 114 SER A O 1
ATOM 925 N N . ASP A 1 115 ? 16.004 23.020 -14.863 1.00 72.31 115 ASP A N 1
ATOM 926 C CA . ASP A 1 115 ? 17.301 23.008 -14.166 1.00 72.31 115 ASP A CA 1
ATOM 927 C C . ASP A 1 115 ? 17.964 24.406 -14.127 1.00 72.31 115 ASP A C 1
ATOM 929 O O . ASP A 1 115 ? 18.781 24.689 -13.256 1.00 72.31 115 ASP A O 1
ATOM 933 N N . ALA A 1 116 ? 17.553 25.315 -15.023 1.00 73.19 116 ALA A N 1
ATOM 934 C CA . ALA A 1 116 ? 17.937 26.730 -15.033 1.00 73.19 116 ALA A CA 1
ATOM 935 C C . ALA A 1 116 ? 17.113 27.615 -14.065 1.00 73.19 116 ALA A C 1
ATOM 937 O O . ALA A 1 116 ? 17.284 28.832 -14.040 1.00 73.19 116 ALA A O 1
ATOM 938 N N . GLY A 1 117 ? 16.186 27.038 -13.292 1.00 74.62 117 GLY A N 1
ATOM 939 C CA . GLY A 1 117 ? 15.331 27.749 -12.331 1.00 74.62 117 GLY A CA 1
ATOM 940 C C . GLY A 1 117 ? 14.070 28.392 -12.924 1.00 74.62 117 GLY A C 1
ATOM 941 O O . GLY A 1 117 ? 13.184 28.805 -12.174 1.00 74.62 117 GLY A O 1
ATOM 942 N N . THR A 1 118 ? 13.925 28.438 -14.252 1.00 77.38 118 THR A N 1
ATOM 943 C CA . THR A 1 118 ? 12.717 28.961 -14.912 1.00 77.38 118 THR A CA 1
ATOM 944 C C . THR A 1 118 ? 11.510 28.074 -14.613 1.00 77.38 118 THR A C 1
ATOM 946 O O . THR A 1 118 ? 11.573 26.854 -14.785 1.00 77.38 118 THR A O 1
ATOM 949 N N . THR A 1 119 ? 10.406 28.688 -14.185 1.00 86.25 119 THR A N 1
ATOM 950 C CA . THR A 1 119 ? 9.133 28.015 -13.891 1.00 86.25 119 THR A CA 1
ATOM 951 C C . THR A 1 119 ? 8.253 27.931 -15.137 1.00 86.25 119 THR A C 1
ATOM 953 O O . THR A 1 119 ? 7.962 28.957 -15.739 1.00 86.25 119 THR A O 1
ATOM 956 N N . ALA A 1 120 ? 7.767 26.734 -15.472 1.00 83.19 120 ALA A N 1
ATOM 957 C CA . ALA A 1 120 ? 6.794 26.519 -16.538 1.00 83.19 120 ALA A CA 1
ATOM 958 C C . ALA A 1 120 ? 5.368 26.861 -16.069 1.00 83.19 120 ALA A C 1
ATOM 960 O O . ALA A 1 120 ? 4.803 26.233 -15.163 1.00 83.19 120 ALA A O 1
ATOM 961 N N . ILE A 1 121 ? 4.764 27.849 -16.722 1.00 83.00 121 ILE A N 1
ATOM 962 C CA . ILE A 1 121 ? 3.439 28.407 -16.449 1.00 83.00 121 ILE A CA 1
ATOM 963 C C . ILE A 1 121 ? 2.441 27.897 -17.499 1.00 83.00 121 ILE A C 1
ATOM 965 O O . ILE A 1 121 ? 1.378 27.375 -17.136 1.00 83.00 121 ILE A O 1
ATOM 969 N N . SER A 1 122 ? 2.799 27.974 -18.782 1.00 88.06 122 SER A N 1
ATOM 970 C CA . SER A 1 122 ? 1.982 27.535 -19.920 1.00 88.06 122 SER A CA 1
ATOM 971 C C . SER A 1 122 ? 1.845 26.003 -19.988 1.00 88.06 122 SER A C 1
ATOM 973 O O . SER A 1 122 ? 2.770 25.284 -19.604 1.00 88.06 122 SER A O 1
ATOM 975 N N . PRO A 1 123 ? 0.723 25.448 -20.493 1.00 82.81 123 PRO A N 1
ATOM 976 C CA . PRO A 1 123 ? 0.622 24.021 -20.804 1.00 82.81 123 PRO A CA 1
ATOM 977 C C . PRO A 1 123 ? 1.705 23.523 -21.773 1.00 82.81 123 PRO A C 1
ATOM 979 O O . PRO A 1 123 ? 2.153 22.388 -21.626 1.00 82.81 123 PRO A O 1
ATOM 982 N N . LEU A 1 124 ? 2.143 24.369 -22.717 1.00 87.19 124 LEU A N 1
ATOM 983 C CA . LEU A 1 124 ? 3.196 24.044 -23.685 1.00 87.19 124 LEU A CA 1
ATOM 984 C C . LEU A 1 124 ? 4.559 23.896 -22.995 1.00 87.19 124 LEU A C 1
ATOM 986 O O . LEU A 1 124 ? 5.133 22.812 -23.021 1.00 87.19 124 LEU A O 1
ATOM 990 N N . GLU A 1 125 ? 4.992 24.926 -22.260 1.00 85.12 125 GLU A N 1
ATOM 991 C CA . GLU A 1 125 ? 6.234 24.920 -21.466 1.00 85.12 125 GLU A CA 1
ATOM 992 C C . GLU A 1 125 ? 6.315 23.702 -20.530 1.00 85.12 125 GLU A C 1
ATOM 994 O O . GLU A 1 125 ? 7.373 23.110 -20.330 1.00 85.12 125 GLU A O 1
ATOM 999 N N . LYS A 1 126 ? 5.179 23.292 -19.947 1.00 84.19 126 LYS A N 1
ATOM 1000 C CA . LYS A 1 126 ? 5.099 22.106 -19.080 1.00 84.19 126 LYS A CA 1
ATOM 1001 C C . LYS A 1 126 ? 5.305 20.807 -19.857 1.00 84.19 126 LYS A C 1
ATOM 1003 O O . LYS A 1 126 ? 5.943 19.900 -19.331 1.00 84.19 126 LYS A O 1
ATOM 1008 N N . ALA A 1 127 ? 4.766 20.701 -21.071 1.00 85.38 127 ALA A N 1
ATOM 1009 C CA . ALA A 1 127 ? 4.963 19.540 -21.934 1.00 85.38 127 ALA A CA 1
ATOM 1010 C C . ALA A 1 127 ? 6.420 19.441 -22.415 1.00 85.38 127 ALA A C 1
ATOM 1012 O O . ALA A 1 127 ? 7.007 18.363 -22.344 1.00 85.38 127 ALA A O 1
ATOM 1013 N N . GLU A 1 128 ? 7.019 20.565 -22.812 1.00 89.38 128 GLU A N 1
ATOM 1014 C CA . GLU A 1 128 ? 8.420 20.668 -23.240 1.00 89.38 128 GLU A CA 1
ATOM 1015 C C . GLU A 1 128 ? 9.385 20.296 -22.104 1.00 89.38 128 GLU A C 1
ATOM 1017 O O . GLU A 1 128 ? 10.211 19.403 -22.265 1.00 89.38 128 GLU A O 1
ATOM 1022 N N . LEU A 1 129 ? 9.202 20.863 -20.907 1.00 88.50 129 LEU A N 1
ATOM 1023 C CA . LEU A 1 129 ? 10.005 20.553 -19.715 1.00 88.50 129 LEU A CA 1
ATOM 1024 C C . LEU A 1 129 ? 9.901 19.067 -19.314 1.00 88.50 129 LEU A C 1
ATOM 1026 O O . LEU A 1 129 ? 10.885 18.447 -18.900 1.00 88.50 129 LEU A O 1
ATOM 1030 N N . ILE A 1 130 ? 8.720 18.454 -19.463 1.00 83.75 130 ILE A N 1
ATOM 1031 C CA . ILE A 1 130 ? 8.543 17.009 -19.258 1.00 83.75 130 ILE A CA 1
ATOM 1032 C C . ILE A 1 130 ? 9.295 16.206 -20.328 1.00 83.75 130 ILE A C 1
ATOM 1034 O O . ILE A 1 130 ? 9.994 15.255 -19.969 1.00 83.75 130 ILE A O 1
ATOM 1038 N N . ALA A 1 131 ? 9.186 16.589 -21.604 1.00 85.81 131 ALA A N 1
ATOM 1039 C CA . ALA A 1 131 ? 9.865 15.929 -22.716 1.00 85.81 131 ALA A CA 1
ATOM 1040 C C . ALA A 1 131 ? 11.395 16.006 -22.583 1.00 85.81 131 ALA A C 1
ATOM 1042 O O . ALA A 1 131 ? 12.069 14.989 -22.743 1.00 85.81 131 ALA A O 1
ATOM 1043 N N . ASP A 1 132 ? 11.938 17.160 -22.195 1.00 84.38 132 ASP A N 1
ATOM 1044 C CA . ASP A 1 132 ? 13.363 17.341 -21.916 1.00 84.38 132 ASP A CA 1
ATOM 1045 C C . ASP A 1 132 ? 13.840 16.481 -20.752 1.00 84.38 132 ASP A C 1
ATOM 1047 O O . ASP A 1 132 ? 14.856 15.792 -20.852 1.00 84.38 132 ASP A O 1
ATOM 1051 N N . CYS A 1 133 ? 13.081 16.439 -19.657 1.00 82.00 133 CYS A N 1
ATOM 1052 C CA . CYS A 1 133 ? 13.461 15.612 -18.522 1.00 82.00 133 CYS A CA 1
ATOM 1053 C C . CYS A 1 133 ? 13.398 14.107 -18.849 1.00 82.00 133 CYS A C 1
ATOM 1055 O O . CYS A 1 133 ? 14.200 13.332 -18.326 1.00 82.00 133 CYS A O 1
ATOM 1057 N N . TRP A 1 134 ? 12.481 13.677 -19.723 1.00 81.62 134 TRP A N 1
ATOM 1058 C CA . TRP A 1 134 ? 12.466 12.310 -20.254 1.00 81.62 134 TRP A CA 1
ATOM 1059 C C . TRP A 1 134 ? 13.646 12.047 -21.188 1.00 81.62 134 TRP A C 1
ATOM 1061 O O . TRP A 1 134 ? 14.318 11.034 -21.015 1.00 81.62 134 TRP A O 1
ATOM 1071 N N . ARG A 1 135 ? 13.949 12.966 -22.112 1.00 83.00 135 ARG A N 1
ATOM 1072 C CA . ARG A 1 135 ? 15.118 12.896 -23.000 1.00 83.00 135 ARG A CA 1
ATOM 1073 C C . ARG A 1 135 ? 16.397 12.665 -22.194 1.00 83.00 135 ARG A C 1
ATOM 1075 O O . ARG A 1 135 ? 17.107 11.709 -22.471 1.00 83.00 135 ARG A O 1
ATOM 1082 N N . THR A 1 136 ? 16.626 13.442 -21.134 1.00 79.19 136 THR A N 1
ATOM 1083 C CA . THR A 1 136 ? 17.789 13.275 -20.247 1.00 79.19 136 THR A CA 1
ATOM 1084 C C . THR A 1 136 ? 17.762 11.961 -19.453 1.00 79.19 136 THR A C 1
ATOM 1086 O O . THR A 1 136 ? 18.801 11.323 -19.312 1.00 79.19 136 THR A O 1
ATOM 1089 N N . GLN A 1 137 ? 16.600 11.517 -18.953 1.00 76.00 137 GLN A N 1
ATOM 1090 C CA . GLN A 1 137 ? 16.477 10.256 -18.195 1.00 76.00 137 GLN A CA 1
ATOM 1091 C C . GLN A 1 137 ? 16.676 8.993 -19.043 1.00 76.00 137 GLN A C 1
ATOM 1093 O O . GLN A 1 137 ? 17.125 7.979 -18.511 1.00 76.00 137 GLN A O 1
ATOM 1098 N N . PHE A 1 138 ? 16.314 9.037 -20.326 1.00 77.00 138 PHE A N 1
ATOM 1099 C CA . PHE A 1 138 ? 16.418 7.905 -21.252 1.00 77.00 138 PHE A CA 1
ATOM 1100 C C . PHE A 1 138 ? 17.622 7.997 -22.201 1.00 77.00 138 PHE A C 1
ATOM 1102 O O . PHE A 1 138 ? 17.789 7.124 -23.054 1.00 77.00 138 PHE A O 1
ATOM 1109 N N . SER A 1 139 ? 18.491 8.999 -22.031 1.00 76.25 139 SER A N 1
ATOM 1110 C CA . SER A 1 139 ? 19.811 9.024 -22.665 1.00 76.25 139 SER A CA 1
ATOM 1111 C C . SER A 1 139 ? 20.599 7.752 -22.320 1.00 76.25 139 SER A C 1
ATOM 1113 O O . SER A 1 139 ? 20.655 7.371 -21.146 1.00 76.25 139 SER A O 1
ATOM 1115 N N . PRO A 1 140 ? 21.258 7.103 -23.299 1.00 73.19 140 PRO A N 1
ATOM 1116 C CA . PRO A 1 140 ? 22.207 6.033 -23.022 1.00 73.19 140 PRO A CA 1
ATOM 1117 C C . PRO A 1 140 ? 23.268 6.494 -22.018 1.00 73.19 140 PRO A C 1
ATOM 1119 O O . PRO A 1 140 ? 23.768 7.616 -22.107 1.00 73.19 140 PRO A O 1
ATOM 1122 N N . ASN A 1 141 ? 23.630 5.624 -21.073 1.00 65.50 141 ASN A N 1
ATOM 1123 C CA . ASN A 1 141 ? 24.709 5.909 -20.130 1.00 65.50 141 ASN A CA 1
ATOM 1124 C C . ASN A 1 141 ? 26.004 6.194 -20.926 1.00 65.50 141 ASN A C 1
ATOM 1126 O O . ASN A 1 141 ? 26.396 5.336 -21.721 1.00 65.50 141 ASN A O 1
ATOM 1130 N N . PRO A 1 142 ? 26.678 7.349 -20.735 1.00 63.91 142 PRO A N 1
ATOM 1131 C CA . PRO A 1 142 ? 27.864 7.716 -21.516 1.00 63.91 142 PRO A CA 1
ATOM 1132 C C . PRO A 1 142 ? 29.031 6.724 -21.377 1.00 63.91 142 PRO A C 1
ATOM 1134 O O . PRO A 1 142 ? 29.911 6.689 -22.233 1.00 63.91 142 PRO A O 1
ATOM 1137 N N . ASN A 1 143 ? 29.024 5.865 -20.352 1.00 57.81 143 ASN A N 1
ATOM 1138 C CA . ASN A 1 143 ? 29.995 4.785 -20.181 1.00 57.81 143 ASN A CA 1
ATOM 1139 C C . ASN A 1 143 ? 29.718 3.581 -21.109 1.00 57.81 143 ASN A C 1
ATOM 1141 O O . ASN A 1 143 ? 29.524 2.460 -20.639 1.00 57.81 143 ASN A O 1
ATOM 1145 N N . GLN A 1 144 ? 29.760 3.790 -22.430 1.00 54.41 144 GLN A N 1
ATOM 1146 C CA . GLN A 1 144 ? 29.701 2.707 -23.429 1.00 54.41 144 GLN A CA 1
ATOM 1147 C C . GLN A 1 144 ? 30.922 1.766 -23.374 1.00 54.41 144 GLN A C 1
ATOM 1149 O O . GLN A 1 144 ? 30.845 0.634 -23.835 1.00 54.41 144 GLN A O 1
ATOM 1154 N N . ASN A 1 145 ? 32.019 2.203 -22.744 1.00 52.81 145 ASN A N 1
ATOM 1155 C CA . ASN A 1 145 ? 33.253 1.428 -22.568 1.00 52.81 145 ASN A CA 1
ATOM 1156 C C . ASN A 1 145 ? 33.285 0.592 -21.273 1.00 52.81 145 ASN A C 1
ATOM 1158 O O . ASN A 1 145 ? 34.349 0.119 -20.872 1.00 52.81 145 ASN A O 1
ATOM 1162 N N . HIS A 1 146 ? 32.155 0.414 -20.581 1.00 53.03 146 HIS A N 1
ATOM 1163 C CA . HIS A 1 146 ? 32.105 -0.540 -19.476 1.00 53.03 146 HIS A CA 1
ATOM 1164 C C . HIS A 1 146 ? 32.259 -1.952 -20.054 1.00 53.03 146 HIS A C 1
ATOM 1166 O O . HIS A 1 146 ? 31.368 -2.423 -20.760 1.00 53.03 146 HIS A O 1
ATOM 1172 N N . VAL A 1 147 ? 33.376 -2.625 -19.734 1.00 58.72 147 VAL A N 1
ATOM 1173 C CA . VAL A 1 147 ? 33.565 -4.076 -19.935 1.00 58.72 147 VAL A CA 1
ATOM 1174 C C . VAL A 1 147 ? 32.249 -4.755 -19.584 1.00 58.72 147 VAL A C 1
ATOM 1176 O O . VAL A 1 147 ? 31.766 -4.542 -18.468 1.00 58.72 147 VAL A O 1
ATOM 1179 N N . SER A 1 148 ? 31.630 -5.450 -20.550 1.00 62.62 148 SER A N 1
ATOM 1180 C CA . SER A 1 148 ? 30.215 -5.836 -20.458 1.00 62.62 148 SER A CA 1
ATOM 1181 C C . SER A 1 148 ? 29.910 -6.387 -19.072 1.00 62.62 148 SER A C 1
ATOM 1183 O O . SER A 1 148 ? 30.649 -7.235 -18.575 1.00 62.62 148 SER A O 1
ATOM 1185 N N . THR A 1 149 ? 28.871 -5.884 -18.405 1.00 61.53 149 THR A N 1
ATOM 1186 C CA . THR A 1 149 ? 28.566 -6.325 -17.034 1.00 61.53 149 THR A CA 1
ATOM 1187 C C . THR A 1 149 ? 28.427 -7.852 -16.979 1.00 61.53 149 THR A C 1
ATOM 1189 O O . THR A 1 149 ? 28.845 -8.475 -16.008 1.00 61.53 149 THR A O 1
ATOM 1192 N N . ASP A 1 150 ? 27.984 -8.445 -18.088 1.00 61.81 150 ASP A N 1
ATOM 1193 C CA . ASP A 1 150 ? 27.987 -9.875 -18.376 1.00 61.81 150 ASP A CA 1
ATOM 1194 C C . ASP A 1 150 ? 29.373 -10.532 -18.236 1.00 61.81 150 ASP A C 1
ATOM 1196 O O . ASP A 1 150 ? 29.487 -11.499 -17.496 1.00 61.81 150 ASP A O 1
ATOM 1200 N N . THR A 1 151 ? 30.456 -10.022 -18.842 1.00 72.06 151 THR A N 1
ATOM 1201 C CA . THR A 1 151 ? 31.808 -10.612 -18.682 1.00 72.06 151 THR A CA 1
ATOM 1202 C C . THR A 1 151 ? 32.354 -10.520 -17.255 1.00 72.06 151 THR A C 1
ATOM 1204 O O . THR A 1 151 ? 33.096 -11.410 -16.836 1.00 72.06 151 THR A O 1
ATOM 1207 N N . LEU A 1 152 ? 31.971 -9.503 -16.476 1.00 71.81 152 LEU A N 1
ATOM 1208 C CA . LEU A 1 152 ? 32.306 -9.420 -15.044 1.00 71.81 152 LEU A CA 1
ATOM 1209 C C . LEU A 1 152 ? 31.473 -10.392 -14.191 1.00 71.81 152 LEU A C 1
ATOM 1211 O O . LEU A 1 152 ? 31.994 -10.992 -13.255 1.00 71.81 152 LEU A O 1
ATOM 1215 N N . ILE A 1 153 ? 30.196 -10.591 -14.528 1.00 69.69 153 ILE A N 1
ATOM 1216 C CA . ILE A 1 153 ? 29.329 -11.582 -13.874 1.00 69.69 153 ILE A CA 1
ATOM 1217 C C . ILE A 1 153 ? 29.791 -13.007 -14.211 1.00 69.69 153 ILE A C 1
ATOM 1219 O O . ILE A 1 153 ? 29.875 -13.848 -13.320 1.00 69.69 153 ILE A O 1
ATOM 1223 N N . ILE A 1 154 ? 30.132 -13.273 -15.475 1.00 78.25 154 ILE A N 1
ATOM 1224 C CA . ILE A 1 154 ? 30.616 -14.570 -15.962 1.00 78.25 154 ILE A CA 1
ATOM 1225 C C . ILE A 1 154 ? 31.952 -14.923 -15.305 1.00 78.25 154 ILE A C 1
ATOM 1227 O O . ILE A 1 154 ? 32.096 -16.042 -14.819 1.00 78.25 154 ILE A O 1
ATOM 1231 N N . SER A 1 155 ? 32.910 -13.990 -15.228 1.00 79.94 155 SER A N 1
ATOM 1232 C CA . SER A 1 155 ? 34.203 -14.263 -14.585 1.00 79.94 155 SER A CA 1
ATOM 1233 C C . SER A 1 155 ? 34.063 -14.508 -13.079 1.00 79.94 155 SER A C 1
ATOM 1235 O O . SER A 1 155 ? 34.627 -15.477 -12.574 1.00 79.94 155 SER A O 1
ATOM 1237 N N . ALA A 1 156 ? 33.241 -13.722 -12.375 1.00 77.62 156 ALA A N 1
ATOM 1238 C CA . ALA A 1 156 ? 32.951 -13.937 -10.956 1.00 77.62 156 ALA A CA 1
ATOM 1239 C C . ALA A 1 156 ? 32.222 -15.270 -10.691 1.00 77.62 156 ALA A C 1
ATOM 1241 O O . ALA A 1 156 ? 32.554 -15.977 -9.740 1.00 77.62 156 ALA A O 1
ATOM 1242 N N . ALA A 1 157 ? 31.261 -15.647 -11.541 1.00 77.81 157 ALA A N 1
ATOM 1243 C CA . ALA A 1 157 ? 30.561 -16.927 -11.438 1.00 77.81 157 ALA A CA 1
ATOM 1244 C C . ALA A 1 157 ? 31.494 -18.118 -11.718 1.00 77.81 157 ALA A C 1
ATOM 1246 O O . ALA A 1 157 ? 31.461 -19.105 -10.988 1.00 77.81 157 ALA A O 1
ATOM 1247 N N . HIS A 1 158 ? 32.358 -18.014 -12.731 1.00 79.56 158 HIS A N 1
ATOM 1248 C CA . HIS A 1 158 ? 33.347 -19.042 -13.057 1.00 79.56 158 HIS A CA 1
ATOM 1249 C C . HIS A 1 158 ? 34.368 -19.224 -11.921 1.00 79.56 158 HIS A C 1
ATOM 1251 O O . HIS A 1 158 ? 34.682 -20.352 -11.556 1.00 79.56 158 HIS A O 1
ATOM 1257 N N . HIS A 1 159 ? 34.834 -18.131 -11.308 1.00 75.88 159 HIS A N 1
ATOM 1258 C CA . HIS A 1 159 ? 35.698 -18.170 -10.121 1.00 75.88 159 HIS A CA 1
ATOM 1259 C C . HIS A 1 159 ? 35.023 -18.927 -8.965 1.00 75.88 159 HIS A C 1
ATOM 1261 O O . HIS A 1 159 ? 35.569 -19.896 -8.447 1.00 75.88 159 HIS A O 1
ATOM 1267 N N . TYR A 1 160 ? 33.781 -18.557 -8.634 1.00 72.19 160 TYR A N 1
ATOM 1268 C CA . TYR A 1 160 ? 33.014 -19.152 -7.534 1.00 72.19 160 TYR A CA 1
ATOM 1269 C C . TYR A 1 160 ? 32.699 -20.652 -7.708 1.00 72.19 160 TYR A C 1
ATOM 1271 O O . TYR A 1 160 ? 32.555 -21.372 -6.717 1.00 72.19 160 TYR A O 1
ATOM 1279 N N . LEU A 1 161 ? 32.568 -21.120 -8.954 1.00 75.06 161 LEU A N 1
ATOM 1280 C CA . LEU A 1 161 ? 32.286 -22.523 -9.284 1.00 75.06 161 LEU A CA 1
ATOM 1281 C C . LEU A 1 161 ? 33.537 -23.412 -9.324 1.00 75.06 161 LEU A C 1
ATOM 1283 O O . LEU A 1 161 ? 33.407 -24.626 -9.174 1.00 75.06 161 LEU A O 1
ATOM 1287 N N . HIS A 1 162 ? 34.721 -22.833 -9.547 1.00 75.81 162 HIS A N 1
ATOM 1288 C CA . HIS A 1 162 ? 35.968 -23.582 -9.741 1.00 75.81 162 HIS A CA 1
ATOM 1289 C C . HIS A 1 162 ? 36.996 -23.417 -8.611 1.00 75.81 162 HIS A C 1
ATOM 1291 O O . HIS A 1 162 ? 37.958 -24.184 -8.562 1.00 75.81 162 HIS A O 1
ATOM 1297 N N . GLU A 1 163 ? 36.797 -22.488 -7.674 1.00 66.12 163 GLU A N 1
ATOM 1298 C CA . GLU A 1 163 ? 37.550 -22.482 -6.418 1.00 66.12 163 GLU A CA 1
ATOM 1299 C C . GLU A 1 163 ? 37.123 -23.629 -5.482 1.00 66.12 163 GLU A C 1
ATOM 1301 O O . GLU A 1 163 ? 35.928 -23.917 -5.349 1.00 66.12 163 GLU A O 1
ATOM 1306 N N . PRO A 1 164 ? 38.070 -24.262 -4.761 1.00 61.75 164 PRO A N 1
ATOM 1307 C CA . PRO A 1 164 ? 37.743 -25.227 -3.722 1.00 61.75 164 PRO A CA 1
ATOM 1308 C C . PRO A 1 164 ? 37.061 -24.514 -2.547 1.00 61.75 164 PRO A C 1
ATOM 1310 O O . PRO A 1 164 ? 37.712 -23.887 -1.710 1.00 61.75 164 PRO A O 1
ATOM 1313 N N . GLN A 1 165 ? 35.733 -24.614 -2.472 1.00 57.12 165 GLN A N 1
ATOM 1314 C CA . GLN A 1 165 ? 34.975 -24.058 -1.354 1.00 57.12 165 GLN A CA 1
ATOM 1315 C C . GLN A 1 165 ? 35.412 -24.718 -0.042 1.00 57.12 165 GLN A C 1
ATOM 1317 O O . GLN A 1 165 ? 35.500 -25.943 0.047 1.00 57.12 165 GLN A O 1
ATOM 1322 N N . ALA A 1 166 ? 35.675 -23.905 0.984 1.00 59.53 166 ALA A N 1
ATOM 1323 C CA . ALA A 1 166 ? 36.109 -24.391 2.287 1.00 59.53 166 ALA A CA 1
ATOM 1324 C C . ALA A 1 166 ? 35.057 -25.345 2.881 1.00 59.53 166 ALA A C 1
ATOM 1326 O O . ALA A 1 166 ? 33.995 -24.923 3.336 1.00 59.53 166 ALA A O 1
ATOM 1327 N N . THR A 1 167 ? 35.371 -26.642 2.911 1.00 58.41 167 THR A N 1
ATOM 1328 C CA . THR A 1 167 ? 34.468 -27.721 3.355 1.00 58.41 167 THR A CA 1
ATOM 1329 C C . THR A 1 167 ? 34.206 -27.728 4.864 1.00 58.41 167 THR A C 1
ATOM 1331 O O . THR A 1 167 ? 33.526 -28.618 5.370 1.00 58.41 167 THR A O 1
ATOM 1334 N N . TYR A 1 168 ? 34.751 -26.755 5.594 1.00 62.75 168 TYR A N 1
ATOM 1335 C CA . TYR A 1 168 ? 34.628 -26.621 7.036 1.00 62.75 168 TYR A CA 1
ATOM 1336 C C . TYR A 1 168 ? 34.238 -25.186 7.402 1.00 62.75 168 TYR A C 1
ATOM 1338 O O . TYR A 1 168 ? 35.069 -24.278 7.441 1.00 62.75 168 TYR A O 1
ATOM 1346 N N . ILE A 1 169 ? 32.947 -24.992 7.670 1.00 63.06 169 ILE A N 1
ATOM 1347 C CA . ILE A 1 169 ? 32.411 -23.754 8.234 1.00 63.06 169 ILE A CA 1
ATOM 1348 C C . ILE A 1 169 ? 32.472 -23.898 9.756 1.00 63.06 169 ILE A C 1
ATOM 1350 O O . ILE A 1 169 ? 31.816 -24.774 10.322 1.00 63.06 169 ILE A O 1
ATOM 1354 N N . ASN A 1 170 ? 33.252 -23.042 10.419 1.00 70.19 170 ASN A N 1
ATOM 1355 C CA . ASN A 1 170 ? 33.287 -22.985 11.881 1.00 70.19 170 ASN A CA 1
ATOM 1356 C C . ASN A 1 170 ? 31.884 -22.712 12.446 1.00 70.19 170 ASN A C 1
ATOM 1358 O O . ASN A 1 170 ? 31.122 -21.918 11.893 1.00 70.19 170 ASN A O 1
ATOM 1362 N N . ALA A 1 171 ? 31.553 -23.334 13.580 1.00 71.94 171 ALA A N 1
ATOM 1363 C CA . ALA A 1 171 ? 30.303 -23.044 14.272 1.00 71.94 171 ALA A CA 1
ATOM 1364 C C . ALA A 1 171 ? 30.277 -21.573 14.726 1.00 71.94 171 ALA A C 1
ATOM 1366 O O . ALA A 1 171 ? 31.140 -21.144 15.496 1.00 71.94 171 ALA A O 1
ATOM 1367 N N . ILE A 1 172 ? 29.276 -20.820 14.257 1.00 66.56 172 ILE A N 1
ATOM 1368 C CA . ILE A 1 172 ? 29.110 -19.395 14.572 1.00 66.56 172 ILE A CA 1
ATOM 1369 C C . ILE A 1 172 ? 29.058 -19.200 16.087 1.00 66.56 172 ILE A C 1
ATOM 1371 O O . ILE A 1 172 ? 28.236 -19.804 16.783 1.00 66.56 172 ILE A O 1
ATOM 1375 N N . THR A 1 173 ? 29.910 -18.316 16.604 1.00 80.50 173 THR A N 1
ATOM 1376 C CA . THR A 1 173 ? 29.927 -18.002 18.038 1.00 80.50 173 THR A CA 1
ATOM 1377 C C . THR A 1 173 ? 28.918 -16.901 18.374 1.00 80.50 173 THR A C 1
ATOM 1379 O O . THR A 1 173 ? 28.647 -15.995 17.582 1.00 80.50 173 THR A O 1
ATOM 1382 N N . ALA A 1 174 ? 28.370 -16.916 19.594 1.00 76.94 174 ALA A N 1
ATOM 1383 C CA . ALA A 1 174 ? 27.423 -15.883 20.034 1.00 76.94 174 ALA A CA 1
ATOM 1384 C C . ALA A 1 174 ? 28.015 -14.459 19.930 1.00 76.94 174 ALA A C 1
ATOM 1386 O O . ALA A 1 174 ? 27.320 -13.524 19.531 1.00 76.94 174 ALA A O 1
ATOM 1387 N N . SER A 1 175 ? 29.315 -14.316 20.208 1.00 76.44 175 SER A N 1
ATOM 1388 C CA . SER A 1 175 ? 30.087 -13.074 20.074 1.00 76.44 175 SER A CA 1
ATOM 1389 C C . SER A 1 175 ? 30.169 -12.573 18.629 1.00 76.44 175 SER A C 1
ATOM 1391 O O . SER A 1 175 ? 30.014 -11.383 18.378 1.00 76.44 175 SER A O 1
ATOM 1393 N N . GLU A 1 176 ? 30.367 -13.478 17.670 1.00 73.00 176 GLU A N 1
ATOM 1394 C CA . GLU A 1 176 ? 30.403 -13.178 16.234 1.00 73.00 176 GLU A CA 1
ATOM 1395 C C . GLU A 1 176 ? 29.041 -12.662 15.752 1.00 73.00 176 GLU A C 1
ATOM 1397 O O . GLU A 1 176 ? 28.948 -11.618 15.104 1.00 73.00 176 GLU A O 1
ATOM 1402 N N . THR A 1 177 ? 27.967 -13.329 16.187 1.00 72.31 177 THR A N 1
ATOM 1403 C CA . THR A 1 177 ? 26.585 -12.914 15.904 1.00 72.31 177 THR A CA 1
ATOM 1404 C C . THR A 1 177 ? 26.291 -11.518 16.472 1.00 72.31 177 THR A C 1
ATOM 1406 O O . THR A 1 177 ? 25.682 -10.687 15.799 1.00 72.31 177 THR A O 1
ATOM 1409 N N . LEU A 1 178 ? 26.751 -11.231 17.696 1.00 75.88 178 LEU A N 1
ATOM 1410 C CA . LEU A 1 178 ? 26.617 -9.921 18.345 1.00 75.88 178 LEU A CA 1
ATOM 1411 C C . LEU A 1 178 ? 27.401 -8.824 17.617 1.00 75.88 178 LEU A C 1
ATOM 1413 O O . LEU A 1 178 ? 26.850 -7.758 17.346 1.00 75.88 178 LEU A O 1
ATOM 1417 N N . ASN A 1 179 ? 28.653 -9.094 17.250 1.00 79.06 179 ASN A N 1
ATOM 1418 C CA . ASN A 1 179 ? 29.498 -8.158 16.509 1.00 79.06 179 ASN A CA 1
ATOM 1419 C C . ASN A 1 179 ? 28.901 -7.830 15.132 1.00 79.06 179 ASN A C 1
ATOM 1421 O O . ASN A 1 179 ? 28.895 -6.667 14.725 1.00 79.06 179 ASN A O 1
ATOM 1425 N N . PHE A 1 180 ? 28.317 -8.820 14.449 1.00 75.31 180 PHE A N 1
ATOM 1426 C CA . PHE A 1 180 ? 27.573 -8.599 13.210 1.00 75.31 180 PHE A CA 1
ATOM 1427 C C . PHE A 1 180 ? 26.302 -7.763 13.435 1.00 75.31 180 PHE A C 1
ATOM 1429 O O . PHE A 1 180 ? 26.052 -6.807 12.706 1.00 75.31 180 PHE A O 1
ATOM 1436 N N . ILE A 1 181 ? 25.516 -8.045 14.480 1.00 71.06 181 ILE A N 1
ATOM 1437 C CA . ILE A 1 181 ? 24.329 -7.240 14.824 1.00 71.06 181 ILE A CA 1
ATOM 1438 C C . ILE A 1 181 ? 24.703 -5.781 15.136 1.00 71.06 181 ILE A C 1
ATOM 1440 O O . ILE A 1 181 ? 23.960 -4.875 14.762 1.00 71.06 181 ILE A O 1
ATOM 1444 N N . HIS A 1 182 ? 25.852 -5.538 15.769 1.00 74.81 182 HIS A N 1
ATOM 1445 C CA . HIS A 1 182 ? 26.352 -4.191 16.056 1.00 74.81 182 HIS A CA 1
ATOM 1446 C C . HIS A 1 182 ? 26.916 -3.458 14.826 1.00 74.81 182 HIS A C 1
ATOM 1448 O O . HIS A 1 182 ? 26.868 -2.229 14.793 1.00 74.81 182 HIS A O 1
ATOM 1454 N N . SER A 1 183 ? 27.410 -4.167 13.803 1.00 74.06 183 SER A N 1
ATOM 1455 C CA . SER A 1 183 ? 27.861 -3.545 12.546 1.00 74.06 183 SER A CA 1
ATOM 1456 C C . SER A 1 183 ? 26.701 -3.182 11.604 1.00 74.06 183 SER A C 1
ATOM 1458 O O . SER A 1 183 ? 26.839 -2.307 10.741 1.00 74.06 183 SER A O 1
ATOM 1460 N N . LEU A 1 184 ? 25.521 -3.788 11.787 1.00 69.69 184 LEU A N 1
ATOM 1461 C CA . LEU A 1 184 ? 24.310 -3.416 11.058 1.00 69.69 184 LEU A CA 1
ATOM 1462 C C . LEU A 1 184 ? 23.823 -2.011 11.448 1.00 69.69 184 LEU A C 1
ATOM 1464 O O . LEU A 1 184 ? 23.558 -1.701 12.609 1.00 69.69 184 LEU A O 1
ATOM 1468 N N . LYS A 1 185 ? 23.586 -1.166 10.435 1.00 63.00 185 LYS A N 1
ATOM 1469 C CA . LYS A 1 185 ? 22.922 0.135 10.625 1.00 63.00 185 LYS A CA 1
ATOM 1470 C C . LYS A 1 185 ? 21.554 -0.061 11.290 1.00 63.00 185 LYS A C 1
ATOM 1472 O O . LYS A 1 185 ? 20.750 -0.885 10.843 1.00 63.00 185 LYS A O 1
ATOM 1477 N N . THR A 1 186 ? 21.276 0.736 12.321 1.00 50.22 186 THR A N 1
ATOM 1478 C CA . THR A 1 186 ? 20.050 0.634 13.123 1.00 50.22 186 THR A CA 1
ATOM 1479 C C . THR A 1 186 ? 18.787 0.665 12.252 1.00 50.22 186 THR A C 1
ATOM 1481 O O . THR A 1 186 ? 18.668 1.443 11.306 1.00 50.22 186 THR A O 1
ATOM 1484 N N . ASN A 1 187 ? 17.814 -0.187 12.595 1.00 43.56 187 ASN A N 1
ATOM 1485 C CA . ASN A 1 187 ? 16.565 -0.432 11.854 1.00 43.56 187 ASN A CA 1
ATOM 1486 C C . ASN A 1 187 ? 16.676 -1.215 10.527 1.00 43.56 187 ASN A C 1
ATOM 1488 O O . ASN A 1 187 ? 15.672 -1.312 9.816 1.00 43.56 187 ASN A O 1
ATOM 1492 N N . LYS A 1 188 ? 17.816 -1.841 10.200 1.00 41.47 188 LYS A N 1
ATOM 1493 C CA . LYS A 1 188 ? 17.835 -2.951 9.229 1.00 41.47 188 LYS A CA 1
ATOM 1494 C C . LYS A 1 188 ? 17.556 -4.285 9.927 1.00 41.47 188 LYS A C 1
ATOM 1496 O O . LYS A 1 188 ? 18.053 -4.528 11.021 1.00 41.47 188 LYS A O 1
ATOM 1501 N N . ALA A 1 189 ? 16.749 -5.134 9.296 1.00 43.22 189 ALA A N 1
ATOM 1502 C CA . ALA A 1 189 ? 16.476 -6.493 9.758 1.00 43.22 189 ALA A CA 1
ATOM 1503 C C . ALA A 1 189 ? 17.209 -7.504 8.859 1.00 43.22 189 ALA A C 1
ATOM 1505 O O . ALA A 1 189 ? 17.259 -7.268 7.650 1.00 43.22 189 ALA A O 1
ATOM 1506 N N . PRO A 1 190 ? 17.727 -8.622 9.399 1.00 41.94 190 PRO A N 1
ATOM 1507 C CA . PRO A 1 190 ? 18.174 -9.738 8.574 1.00 41.94 190 PRO A CA 1
ATOM 1508 C C . PRO A 1 190 ? 16.958 -10.333 7.851 1.00 41.94 190 PRO A C 1
ATOM 1510 O O . PRO A 1 190 ? 15.951 -10.678 8.482 1.00 41.94 190 PRO A O 1
ATOM 1513 N N . GLU A 1 191 ? 17.014 -10.391 6.522 1.00 35.12 191 GLU A N 1
ATOM 1514 C CA . GLU A 1 191 ? 15.886 -10.850 5.712 1.00 35.12 191 GLU A CA 1
ATOM 1515 C C . GLU A 1 191 ? 15.652 -12.348 5.911 1.00 35.12 191 GLU A C 1
ATOM 1517 O O . GLU A 1 191 ? 16.567 -13.159 5.824 1.00 35.12 191 GLU A O 1
ATOM 1522 N N . ASN A 1 192 ? 14.401 -12.717 6.191 1.00 33.81 192 ASN A N 1
ATOM 1523 C CA . ASN A 1 192 ? 13.997 -14.104 6.375 1.00 33.81 192 ASN A CA 1
ATOM 1524 C C . ASN A 1 192 ? 12.879 -14.463 5.394 1.00 33.81 192 ASN A C 1
ATOM 1526 O O . ASN A 1 192 ? 11.855 -13.771 5.311 1.00 33.81 192 ASN A O 1
ATOM 1530 N N . LEU A 1 193 ? 13.109 -15.560 4.671 1.00 33.31 193 LEU A N 1
ATOM 1531 C CA . LEU A 1 193 ? 12.275 -16.101 3.602 1.00 33.31 193 LEU A CA 1
ATOM 1532 C C . LEU A 1 193 ? 10.815 -16.281 4.039 1.00 33.31 193 LEU A C 1
ATOM 1534 O O . LEU A 1 193 ? 10.523 -16.767 5.133 1.00 33.31 193 LEU A O 1
ATOM 1538 N N . LYS A 1 194 ? 9.879 -15.927 3.150 1.00 30.27 194 LYS A N 1
ATOM 1539 C CA . LYS A 1 194 ? 8.457 -16.268 3.289 1.00 30.27 194 LYS A CA 1
ATOM 1540 C C . LYS A 1 194 ? 7.898 -16.761 1.969 1.00 30.27 194 LYS A C 1
ATOM 1542 O O . LYS A 1 194 ? 7.738 -15.990 1.025 1.00 30.27 194 LYS A O 1
ATOM 1547 N N . THR A 1 195 ? 7.560 -18.042 1.961 1.00 30.39 195 THR A N 1
ATOM 1548 C CA . THR A 1 195 ? 6.701 -18.675 0.968 1.00 30.39 195 THR A CA 1
ATOM 1549 C C . THR A 1 195 ? 5.310 -18.033 0.987 1.00 30.39 195 THR A C 1
ATOM 1551 O O . THR A 1 195 ? 4.752 -17.741 2.047 1.00 30.39 195 THR A O 1
ATOM 1554 N N . TYR A 1 196 ? 4.750 -17.804 -0.200 1.00 29.44 196 TYR A N 1
ATOM 1555 C CA . TYR A 1 196 ? 3.376 -17.349 -0.390 1.00 29.44 196 TYR A CA 1
ATOM 1556 C C . TYR A 1 196 ? 2.641 -18.361 -1.263 1.00 29.44 196 TYR A C 1
ATOM 1558 O O . TYR A 1 196 ? 2.979 -18.534 -2.429 1.00 29.44 196 TYR A O 1
ATOM 1566 N N . GLY A 1 197 ? 1.606 -18.983 -0.705 1.00 32.19 197 GLY A N 1
ATOM 1567 C CA . GLY A 1 197 ? 0.543 -19.615 -1.476 1.00 32.19 197 GLY A CA 1
ATOM 1568 C C . GLY A 1 197 ? -0.760 -18.871 -1.214 1.00 32.19 197 GLY A C 1
ATOM 1569 O O . GLY A 1 197 ? -1.064 -18.587 -0.057 1.00 32.19 197 GLY A O 1
ATOM 1570 N N . PHE A 1 198 ? -1.506 -18.542 -2.269 1.00 26.05 198 PHE A N 1
ATOM 1571 C CA . PHE A 1 198 ? -2.938 -18.241 -2.204 1.00 26.05 198 PHE A CA 1
ATOM 1572 C C . PHE A 1 198 ? -3.561 -18.372 -3.601 1.00 26.05 198 PHE A C 1
ATOM 1574 O O . PHE A 1 198 ? -3.132 -17.698 -4.534 1.00 26.05 198 PHE A O 1
ATOM 1581 N N . ASN A 1 199 ? -4.590 -19.214 -3.710 1.00 27.55 199 ASN A N 1
ATOM 1582 C CA . ASN A 1 199 ? -5.545 -19.226 -4.820 1.00 27.55 199 ASN A CA 1
ATOM 1583 C C . ASN A 1 199 ? -6.754 -18.356 -4.442 1.00 27.55 199 ASN A C 1
ATOM 1585 O O . ASN A 1 199 ? -7.170 -18.401 -3.284 1.00 27.55 199 ASN A O 1
ATOM 1589 N N . GLN A 1 200 ? -7.359 -17.652 -5.402 1.00 33.19 200 GLN A N 1
ATOM 1590 C CA . GLN A 1 200 ? -8.681 -17.996 -5.968 1.00 33.19 200 GLN A CA 1
ATOM 1591 C C . GLN A 1 200 ? -9.150 -16.944 -6.993 1.00 33.19 200 GLN A C 1
ATOM 1593 O O . GLN A 1 200 ? -8.595 -15.849 -7.064 1.00 33.19 200 GLN A O 1
ATOM 1598 N N . GLN A 1 201 ? -10.109 -17.342 -7.835 1.00 33.16 201 GLN A N 1
ATOM 1599 C CA . GLN A 1 201 ? -10.583 -16.607 -9.014 1.00 33.16 201 GLN A CA 1
ATOM 1600 C C . GLN A 1 201 ? -11.511 -15.421 -8.701 1.00 33.16 201 GLN A C 1
ATOM 1602 O O . GLN A 1 201 ? -12.242 -15.456 -7.716 1.00 33.16 201 GLN A O 1
ATOM 1607 N N . GLU A 1 202 ? -11.596 -14.469 -9.639 1.00 28.59 202 GLU A N 1
ATOM 1608 C CA . GLU A 1 202 ? -12.847 -13.766 -9.974 1.00 28.59 202 GLU A CA 1
ATOM 1609 C C . GLU A 1 202 ? -12.799 -13.197 -11.409 1.00 28.59 202 GLU A C 1
ATOM 1611 O O . GLU A 1 202 ? -11.718 -12.967 -11.949 1.00 28.59 202 GLU A O 1
ATOM 1616 N N . SER A 1 203 ? -13.961 -13.023 -12.054 1.00 28.52 203 SER A N 1
ATOM 1617 C CA . SER A 1 203 ? -14.103 -12.740 -13.501 1.00 28.52 203 SER A CA 1
ATOM 1618 C C . SER A 1 203 ? -15.560 -12.339 -13.840 1.00 28.52 203 SER A C 1
ATOM 1620 O O . SER A 1 203 ? -16.426 -12.539 -12.995 1.00 28.52 203 SER A O 1
ATOM 1622 N N . VAL A 1 204 ? -15.953 -11.817 -15.013 1.00 33.97 204 VAL A N 1
ATOM 1623 C CA . VAL A 1 204 ? -15.319 -11.741 -16.351 1.00 33.97 204 VAL A CA 1
ATOM 1624 C C . VAL A 1 204 ? -15.666 -10.390 -17.011 1.00 33.97 204 VAL A C 1
ATOM 1626 O O . VAL A 1 204 ? -16.830 -10.001 -16.973 1.00 33.97 204 VAL A O 1
ATOM 1629 N N . SER A 1 205 ? -14.733 -9.735 -17.719 1.00 35.34 205 SER A N 1
ATOM 1630 C CA . SER A 1 205 ? -15.092 -8.776 -18.791 1.00 35.34 205 SER A CA 1
ATOM 1631 C C . SER A 1 205 ? -13.933 -8.543 -19.774 1.00 35.34 205 SER A C 1
ATOM 1633 O O . SER A 1 205 ? -13.060 -7.708 -19.540 1.00 35.34 205 SER A O 1
ATOM 1635 N N . ASN A 1 206 ? -13.932 -9.285 -20.886 1.00 45.78 206 ASN A N 1
ATOM 1636 C CA . ASN A 1 206 ? -12.851 -9.300 -21.880 1.00 45.78 206 ASN A CA 1
ATOM 1637 C C . ASN A 1 206 ? -12.919 -8.117 -22.864 1.00 45.78 206 ASN A C 1
ATOM 1639 O O . ASN A 1 206 ? -13.208 -8.292 -24.044 1.00 45.78 206 ASN A O 1
ATOM 1643 N N . ALA A 1 207 ? -12.605 -6.918 -22.378 1.00 46.50 207 ALA A N 1
ATOM 1644 C CA . ALA A 1 207 ? -12.180 -5.797 -23.209 1.00 46.50 207 ALA A CA 1
ATOM 1645 C C . ALA A 1 207 ? -11.003 -5.104 -22.512 1.00 46.50 207 ALA A C 1
ATOM 1647 O O . ALA A 1 207 ? -11.142 -4.581 -21.405 1.00 46.50 207 ALA A O 1
ATOM 1648 N N . LEU A 1 208 ? -9.823 -5.127 -23.136 1.00 56.34 208 LEU A N 1
ATOM 1649 C CA . LEU A 1 208 ? -8.581 -4.635 -22.536 1.00 56.34 208 LEU A CA 1
ATOM 1650 C C . LEU A 1 208 ? -8.477 -3.108 -22.662 1.00 56.34 208 LEU A C 1
ATOM 1652 O O . LEU A 1 208 ? -7.711 -2.576 -23.457 1.00 56.34 208 LEU A O 1
ATOM 1656 N N . VAL A 1 209 ? -9.287 -2.389 -21.884 1.00 53.62 209 VAL A N 1
ATOM 1657 C CA . VAL A 1 209 ? -9.456 -0.937 -22.036 1.00 53.62 209 VAL A CA 1
ATOM 1658 C C . VAL A 1 209 ? -8.390 -0.122 -21.281 1.00 53.62 209 VAL A C 1
ATOM 1660 O O . VAL A 1 209 ? -7.967 -0.427 -20.154 1.00 53.62 209 VAL A O 1
ATOM 1663 N N . GLY A 1 210 ? -8.008 0.997 -21.902 1.00 55.19 210 GLY A N 1
ATOM 1664 C CA . GLY A 1 210 ? -7.337 2.134 -21.274 1.00 55.19 210 GLY A CA 1
ATOM 1665 C C . GLY A 1 210 ? -5.834 2.204 -21.526 1.00 55.19 210 GLY A C 1
ATOM 1666 O O . GLY A 1 210 ? -5.166 1.190 -21.703 1.00 55.19 210 GLY A O 1
ATOM 1667 N N . ASN A 1 211 ? -5.296 3.421 -21.469 1.00 54.06 211 ASN A N 1
ATOM 1668 C CA . ASN A 1 211 ? -3.917 3.734 -21.844 1.00 54.06 211 ASN A CA 1
ATOM 1669 C C . ASN A 1 211 ? -2.897 2.855 -21.091 1.00 54.06 211 ASN A C 1
ATOM 1671 O O . ASN A 1 211 ? -2.943 2.711 -19.863 1.00 54.06 211 ASN A O 1
ATOM 1675 N N . ARG A 1 212 ? -1.978 2.245 -21.844 1.00 66.25 212 ARG A N 1
ATOM 1676 C CA . ARG A 1 212 ? -0.880 1.390 -21.370 1.00 66.25 212 ARG A CA 1
ATOM 1677 C C . ARG A 1 212 ? 0.422 1.865 -22.024 1.00 66.25 212 ARG A C 1
ATOM 1679 O O . ARG A 1 212 ? 0.386 2.531 -23.050 1.00 66.25 212 ARG A O 1
ATOM 1686 N N . ILE A 1 213 ? 1.562 1.500 -21.435 1.00 62.00 213 ILE A N 1
ATOM 1687 C CA . ILE A 1 213 ? 2.902 1.819 -21.974 1.00 62.00 213 ILE A CA 1
ATOM 1688 C C . ILE A 1 213 ? 3.152 1.104 -23.317 1.00 62.00 213 ILE A C 1
ATOM 1690 O O . ILE A 1 213 ? 3.901 1.597 -24.150 1.00 62.00 213 ILE A O 1
ATOM 1694 N N . ILE A 1 214 ? 2.500 -0.042 -23.534 1.00 64.19 214 ILE A N 1
ATOM 1695 C CA . ILE A 1 214 ? 2.524 -0.809 -24.783 1.00 64.19 214 ILE A CA 1
ATOM 1696 C C . ILE A 1 214 ? 1.078 -0.938 -25.269 1.00 64.19 214 ILE A C 1
ATOM 1698 O O . ILE A 1 214 ? 0.195 -1.255 -24.467 1.00 64.19 214 ILE A O 1
ATOM 1702 N N . GLY A 1 215 ? 0.832 -0.702 -26.561 1.00 67.56 215 GLY A N 1
ATOM 1703 C CA . GLY A 1 215 ? -0.486 -0.878 -27.173 1.00 67.56 215 GLY A CA 1
ATOM 1704 C C . GLY A 1 215 ? -0.951 -2.330 -27.062 1.00 67.56 215 GLY A C 1
ATOM 1705 O O . GLY A 1 215 ? -0.286 -3.240 -27.553 1.00 67.56 215 GLY A O 1
ATOM 1706 N N . ILE A 1 216 ? -2.085 -2.563 -26.399 1.00 72.56 216 ILE A N 1
ATOM 1707 C CA . ILE A 1 216 ? -2.544 -3.929 -26.113 1.00 72.56 216 ILE A CA 1
ATOM 1708 C C . ILE A 1 216 ? -3.060 -4.653 -27.364 1.00 72.56 216 ILE A C 1
ATOM 1710 O O . ILE A 1 216 ? -2.904 -5.864 -27.475 1.00 72.56 216 ILE A O 1
ATOM 1714 N N . GLU A 1 217 ? -3.580 -3.902 -28.335 1.00 67.62 217 GLU A N 1
ATOM 1715 C CA . GLU A 1 217 ? -3.944 -4.389 -29.671 1.00 67.62 217 GLU A CA 1
ATOM 1716 C C . GLU A 1 217 ? -2.713 -4.916 -30.424 1.00 67.62 217 GLU A C 1
ATOM 1718 O O . GLU A 1 217 ? -2.757 -6.005 -30.986 1.00 67.62 217 GLU A O 1
ATOM 1723 N N . ILE A 1 218 ? -1.576 -4.211 -30.335 1.00 72.88 218 ILE A N 1
ATOM 1724 C CA . ILE A 1 218 ? -0.299 -4.641 -30.931 1.00 72.88 218 ILE A CA 1
ATOM 1725 C C . ILE A 1 218 ? 0.137 -5.983 -30.328 1.00 72.88 218 ILE A C 1
ATOM 1727 O O . ILE A 1 218 ? 0.465 -6.912 -31.061 1.00 72.88 218 ILE A O 1
ATOM 1731 N N . LEU A 1 219 ? 0.090 -6.117 -28.996 1.00 73.06 219 LEU A N 1
ATOM 1732 C CA . LEU A 1 219 ? 0.410 -7.384 -28.327 1.00 73.06 219 LEU A CA 1
ATOM 1733 C C . LEU A 1 219 ? -0.568 -8.500 -28.719 1.00 73.06 219 LEU A C 1
ATOM 1735 O O . LEU A 1 219 ? -0.133 -9.619 -28.979 1.00 73.06 219 LEU A O 1
ATOM 1739 N N . SER A 1 220 ? -1.869 -8.209 -28.787 1.00 72.81 220 SER A N 1
ATOM 1740 C CA . SER A 1 220 ? -2.889 -9.176 -29.205 1.00 72.81 220 SER A CA 1
ATOM 1741 C C . SER A 1 220 ? -2.629 -9.705 -30.618 1.00 72.81 220 SER A C 1
ATOM 1743 O O . SER A 1 220 ? -2.715 -10.912 -30.838 1.00 72.81 220 SER A O 1
ATOM 1745 N N . ASN A 1 221 ? -2.253 -8.827 -31.553 1.00 72.19 221 ASN A N 1
ATOM 1746 C CA . ASN A 1 221 ? -1.951 -9.206 -32.933 1.00 72.19 221 ASN A CA 1
ATOM 1747 C C . ASN A 1 221 ? -0.688 -10.078 -33.005 1.00 72.19 221 ASN A C 1
ATOM 1749 O O . ASN A 1 221 ? -0.750 -11.178 -33.554 1.00 72.19 221 ASN A O 1
ATOM 1753 N N . VAL A 1 222 ? 0.403 -9.671 -32.339 1.00 80.56 222 VAL A N 1
ATOM 1754 C CA . VAL A 1 222 ? 1.646 -10.465 -32.266 1.00 80.56 222 VAL A CA 1
ATOM 1755 C C . VAL A 1 222 ? 1.387 -11.865 -31.697 1.00 80.56 222 VAL A C 1
ATOM 1757 O O . VAL A 1 222 ? 1.879 -12.848 -32.243 1.00 80.56 222 VAL A O 1
ATOM 1760 N N . PHE A 1 223 ? 0.588 -12.003 -30.632 1.00 76.25 223 PHE A N 1
ATOM 1761 C CA . PHE A 1 223 ? 0.263 -13.333 -30.102 1.00 76.25 223 PHE A CA 1
ATOM 1762 C C . PHE A 1 223 ? -0.666 -14.141 -31.017 1.00 76.25 223 PHE A C 1
ATOM 1764 O O . PHE A 1 223 ? -0.506 -15.357 -31.089 1.00 76.25 223 PHE A O 1
ATOM 1771 N N . SER A 1 224 ? -1.582 -13.507 -31.755 1.00 74.62 224 SER A N 1
ATOM 1772 C CA . SER A 1 224 ? -2.460 -14.227 -32.686 1.00 74.62 224 SER A CA 1
ATOM 1773 C C . SER A 1 224 ? -1.703 -14.869 -33.858 1.00 74.62 224 SER A C 1
ATOM 1775 O O . SER A 1 224 ? -2.073 -15.963 -34.292 1.00 74.62 224 SER A O 1
ATOM 1777 N N . GLU A 1 225 ? -0.608 -14.242 -34.302 1.00 77.75 225 GLU A N 1
ATOM 1778 C CA . GLU A 1 225 ? 0.286 -14.744 -35.353 1.00 77.75 225 GLU A CA 1
ATOM 1779 C C . GLU A 1 225 ? 1.199 -15.888 -34.878 1.00 77.75 225 GLU A C 1
ATOM 1781 O O . GLU A 1 225 ? 1.581 -16.742 -35.678 1.00 77.75 225 GLU A O 1
ATOM 1786 N N . LEU A 1 226 ? 1.523 -15.950 -33.581 1.00 79.38 226 LEU A N 1
ATOM 1787 C CA . LEU A 1 226 ? 2.390 -16.990 -33.024 1.00 79.38 226 LEU A CA 1
ATOM 1788 C C . LEU A 1 226 ? 1.709 -18.369 -32.999 1.00 79.38 226 LEU A C 1
ATOM 1790 O O . LEU A 1 226 ? 0.572 -18.538 -32.552 1.00 79.38 226 LEU A O 1
ATOM 1794 N N . SER A 1 227 ? 2.453 -19.394 -33.414 1.00 83.50 227 SER A N 1
ATOM 1795 C CA . SER A 1 227 ? 1.998 -20.785 -33.391 1.00 83.50 227 SER A CA 1
ATOM 1796 C C . SER A 1 227 ? 1.988 -21.359 -31.970 1.00 83.50 227 SER A C 1
ATOM 1798 O O . SER A 1 227 ? 2.939 -21.215 -31.199 1.00 83.50 227 SER A O 1
ATOM 1800 N N . CYS A 1 228 ? 0.913 -22.061 -31.610 1.00 81.88 228 CYS A N 1
ATOM 1801 C CA . CYS A 1 228 ? 0.764 -22.689 -30.302 1.00 81.88 228 CYS A CA 1
ATOM 1802 C C . CYS A 1 228 ? 1.828 -23.780 -30.064 1.00 81.88 228 CYS A C 1
ATOM 1804 O O . CYS A 1 228 ? 1.896 -24.726 -30.848 1.00 81.88 228 CYS A O 1
ATOM 1806 N N . PRO A 1 229 ? 2.570 -23.770 -28.940 1.00 83.88 229 PRO A N 1
ATOM 1807 C CA . PRO A 1 229 ? 3.632 -24.750 -28.684 1.00 83.88 229 PRO A CA 1
ATOM 1808 C C . PRO A 1 229 ? 3.130 -26.172 -28.360 1.00 83.88 229 PRO A C 1
ATOM 1810 O O . PRO A 1 229 ? 3.947 -27.069 -28.184 1.00 83.88 229 PRO A O 1
ATOM 1813 N N . LYS A 1 230 ? 1.808 -26.398 -28.253 1.00 86.56 230 LYS A N 1
ATOM 1814 C CA . LYS A 1 230 ? 1.212 -27.747 -28.142 1.00 86.56 230 LYS A CA 1
ATOM 1815 C C . LYS A 1 230 ? 0.755 -28.319 -29.486 1.00 86.56 230 LYS A C 1
ATOM 1817 O O . LYS A 1 230 ? 0.939 -29.504 -29.723 1.00 86.56 230 LYS A O 1
ATOM 1822 N N . CYS A 1 231 ? 0.085 -27.515 -30.314 1.00 86.88 231 CYS A N 1
ATOM 1823 C CA . CYS A 1 231 ? -0.621 -28.001 -31.508 1.00 86.88 231 CYS A CA 1
ATOM 1824 C C . CYS A 1 231 ? -0.206 -27.307 -32.814 1.00 86.88 231 CYS A C 1
ATOM 1826 O O . CYS A 1 231 ? -0.858 -27.518 -33.833 1.00 86.88 231 CYS A O 1
ATOM 1828 N N . PHE A 1 232 ? 0.813 -26.443 -32.772 1.00 84.12 232 PHE A N 1
ATOM 1829 C CA . PHE A 1 232 ? 1.395 -25.685 -33.892 1.00 84.12 232 PHE A CA 1
ATOM 1830 C C . PHE A 1 232 ? 0.407 -24.859 -34.735 1.00 84.12 232 PHE A C 1
ATOM 1832 O O . PHE A 1 232 ? 0.761 -24.331 -35.781 1.00 84.12 232 PHE A O 1
ATOM 1839 N N . ASN A 1 233 ? -0.826 -24.687 -34.258 1.00 77.00 233 ASN A N 1
ATOM 1840 C CA . ASN A 1 233 ? -1.819 -23.822 -34.876 1.00 77.00 233 ASN A CA 1
ATOM 1841 C C . ASN A 1 233 ? -1.672 -22.386 -34.368 1.00 77.00 233 ASN A C 1
ATOM 1843 O O . ASN A 1 233 ? -1.449 -22.169 -33.175 1.00 77.00 233 ASN A O 1
ATOM 1847 N N . ASN A 1 234 ? -1.882 -21.424 -35.261 1.00 73.81 234 ASN A N 1
ATOM 1848 C CA . ASN A 1 234 ? -1.968 -20.004 -34.924 1.00 73.81 234 ASN A CA 1
ATOM 1849 C C . ASN A 1 234 ? -3.315 -19.702 -34.222 1.00 73.81 234 ASN A C 1
ATOM 1851 O O . ASN A 1 234 ? -4.137 -20.606 -34.025 1.00 73.81 234 ASN A O 1
ATOM 1855 N N . ASN A 1 235 ? -3.547 -18.441 -33.849 1.00 75.56 235 ASN A N 1
ATOM 1856 C CA . ASN A 1 235 ? -4.624 -17.974 -32.963 1.00 75.56 235 ASN A CA 1
ATOM 1857 C C . ASN A 1 235 ? -4.374 -18.321 -31.480 1.00 75.56 235 ASN A C 1
ATOM 1859 O O . ASN A 1 235 ? -5.175 -19.009 -30.830 1.00 75.56 235 ASN A O 1
ATOM 1863 N N . ILE A 1 236 ? -3.263 -17.824 -30.923 1.00 83.06 236 ILE A N 1
ATOM 1864 C CA . ILE A 1 236 ? -3.122 -17.662 -29.470 1.00 83.06 236 ILE A CA 1
ATOM 1865 C C . ILE A 1 236 ? -3.744 -16.316 -29.078 1.00 83.06 236 ILE A C 1
ATOM 1867 O O . ILE A 1 236 ? -3.330 -15.260 -29.545 1.00 83.06 236 ILE A O 1
ATOM 1871 N N . CYS A 1 237 ? -4.737 -16.344 -28.197 1.00 82.50 237 CYS A N 1
ATOM 1872 C CA . CYS A 1 237 ? -5.392 -15.151 -27.673 1.00 82.50 237 CYS A CA 1
ATOM 1873 C C . CYS A 1 237 ? -4.750 -14.721 -26.345 1.00 82.50 237 CYS A C 1
ATOM 1875 O O . CYS A 1 237 ? -4.492 -15.560 -25.477 1.00 82.50 237 CYS A O 1
ATOM 1877 N N . LEU A 1 238 ? -4.534 -13.413 -26.180 1.00 83.69 238 LEU A N 1
ATOM 1878 C CA . LEU A 1 238 ? -4.035 -12.788 -24.954 1.00 83.69 238 LEU A CA 1
ATOM 1879 C C . LEU A 1 238 ? -5.206 -12.262 -24.103 1.00 83.69 238 LEU A C 1
ATOM 1881 O O . LEU A 1 238 ? -6.025 -11.486 -24.586 1.00 83.69 238 LEU A O 1
ATOM 1885 N N . PHE A 1 239 ? -5.244 -12.631 -22.824 1.00 84.00 239 PHE A N 1
ATOM 1886 C CA . PHE A 1 239 ? -6.211 -12.143 -21.831 1.00 84.00 239 PHE A CA 1
ATOM 1887 C C . PHE A 1 239 ? -5.481 -11.486 -20.649 1.00 84.00 239 PHE A C 1
ATOM 1889 O O . PHE A 1 239 ? -4.397 -11.940 -2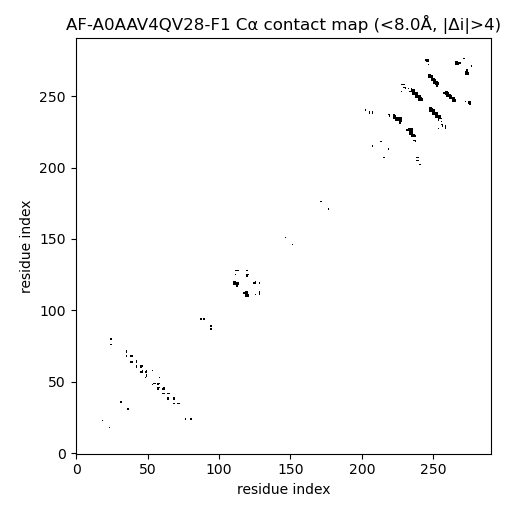0.298 1.00 84.00 239 PHE A O 1
ATOM 1896 N N . GLU A 1 240 ? -6.046 -10.443 -20.026 1.00 83.88 240 GLU A N 1
ATOM 1897 C CA . GLU A 1 240 ? -5.565 -9.857 -18.754 1.00 83.88 240 GLU A CA 1
ATOM 1898 C C . GLU A 1 240 ? -6.445 -10.400 -17.617 1.00 83.88 240 GLU A C 1
ATOM 1900 O O . GLU A 1 240 ? -7.608 -10.023 -17.502 1.00 83.88 240 GLU A O 1
ATOM 1905 N N . ASP A 1 241 ? -5.905 -11.295 -16.787 1.00 81.75 241 ASP A N 1
ATOM 1906 C CA . ASP A 1 241 ? -6.644 -11.921 -15.681 1.00 81.75 241 ASP A CA 1
ATOM 1907 C C . ASP A 1 241 ? -6.788 -10.968 -14.486 1.00 81.75 241 ASP A C 1
ATOM 1909 O O . ASP A 1 241 ? -7.777 -10.994 -13.758 1.00 81.75 241 ASP A O 1
ATOM 1913 N N . SER A 1 242 ? -5.766 -10.141 -14.235 1.00 81.50 242 SER A N 1
ATOM 1914 C CA . SER A 1 242 ? -5.792 -9.136 -13.168 1.00 81.50 242 SER A CA 1
ATOM 1915 C C . SER A 1 242 ? -4.722 -8.062 -13.355 1.00 81.50 242 SER A C 1
ATOM 1917 O O . SER A 1 242 ? -3.697 -8.278 -14.000 1.00 81.50 242 SER A O 1
ATOM 1919 N N . LYS A 1 243 ? -4.937 -6.900 -12.729 1.00 81.75 243 LYS A N 1
ATOM 1920 C CA . LYS A 1 243 ? -4.015 -5.762 -12.759 1.00 81.75 243 LYS A CA 1
ATOM 1921 C C . LYS A 1 243 ? -3.676 -5.291 -11.349 1.00 81.75 243 LYS A C 1
ATOM 1923 O O . LYS A 1 243 ? -4.561 -5.047 -10.532 1.00 81.75 243 LYS A O 1
ATOM 1928 N N . TYR A 1 244 ? -2.390 -5.092 -11.074 1.00 79.31 244 TYR A N 1
ATOM 1929 C CA . TYR A 1 244 ? -1.888 -4.541 -9.817 1.00 79.31 244 TYR A CA 1
ATOM 1930 C C . TYR A 1 244 ? -0.899 -3.401 -10.093 1.00 79.31 244 TYR A C 1
ATOM 1932 O O . TYR A 1 244 ? 0.289 -3.618 -10.347 1.00 79.31 244 TYR A O 1
ATOM 1940 N N . GLY A 1 245 ? -1.392 -2.160 -10.041 1.00 83.06 245 GLY A N 1
ATOM 1941 C CA . GLY A 1 245 ? -0.615 -0.970 -10.399 1.00 83.06 245 GLY A CA 1
ATOM 1942 C C . GLY A 1 245 ? -0.291 -0.939 -11.896 1.00 83.06 245 GLY A C 1
ATOM 1943 O O . GLY A 1 245 ? -1.197 -0.944 -12.726 1.00 83.06 245 GLY A O 1
ATOM 1944 N N . LEU A 1 246 ? 1.000 -0.916 -12.227 1.00 80.19 246 LEU A N 1
ATOM 1945 C CA . LEU A 1 246 ? 1.540 -1.025 -13.587 1.00 80.19 246 LEU A CA 1
ATOM 1946 C C . LEU A 1 246 ? 1.821 -2.483 -14.009 1.00 80.19 246 LEU A C 1
ATOM 1948 O O . LEU A 1 246 ? 2.188 -2.727 -15.155 1.00 80.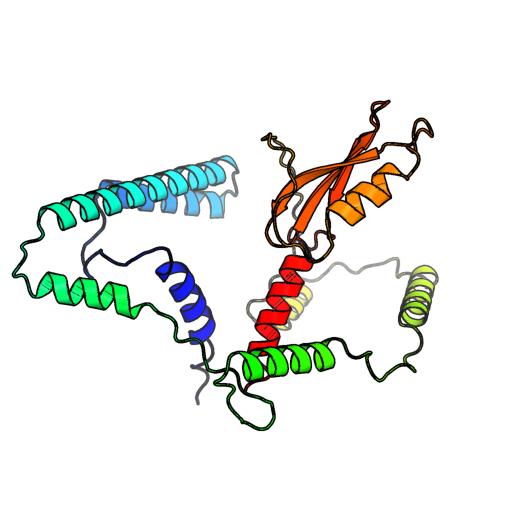19 246 LEU A O 1
ATOM 1952 N N . CYS A 1 247 ? 1.661 -3.459 -13.108 1.00 84.81 247 CYS A N 1
ATOM 1953 C CA . CYS A 1 247 ? 1.787 -4.880 -13.432 1.00 84.81 247 CYS A CA 1
ATOM 1954 C C . CYS A 1 247 ? 0.448 -5.455 -13.886 1.00 84.81 247 CYS A C 1
ATOM 1956 O O . CYS A 1 247 ? -0.558 -5.277 -13.201 1.00 84.81 247 CYS A O 1
ATOM 1958 N N . SER A 1 248 ? 0.476 -6.207 -14.981 1.00 85.31 248 SER A N 1
ATOM 1959 C CA . SER A 1 248 ? -0.662 -6.968 -15.504 1.00 85.31 248 SER A CA 1
ATOM 1960 C C . SER A 1 248 ? -0.328 -8.460 -15.442 1.00 85.31 248 SER A C 1
ATOM 1962 O O . SER A 1 248 ? 0.803 -8.854 -15.744 1.00 85.31 248 SER A O 1
ATOM 1964 N N . HIS A 1 249 ? -1.280 -9.282 -15.016 1.00 86.94 249 HIS A N 1
ATOM 1965 C CA . HIS A 1 249 ? -1.237 -10.739 -15.116 1.00 86.94 249 HIS A CA 1
ATOM 1966 C C . HIS A 1 249 ? -1.960 -11.119 -16.395 1.00 86.94 249 HIS A C 1
ATOM 1968 O O . HIS A 1 249 ? -3.135 -10.795 -16.546 1.00 86.94 249 HIS A O 1
ATOM 1974 N N . PHE A 1 250 ? -1.246 -11.761 -17.310 1.00 86.81 250 PHE A N 1
ATOM 1975 C CA . PHE A 1 250 ? -1.775 -12.142 -18.609 1.00 86.81 250 PHE A CA 1
A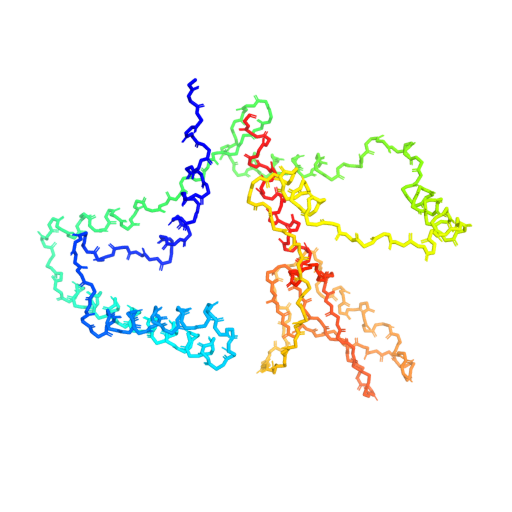TOM 1976 C C . PHE A 1 250 ? -1.841 -13.657 -18.743 1.00 86.81 250 PHE A C 1
ATOM 1978 O O . PHE A 1 250 ? -0.938 -14.351 -18.279 1.00 86.81 250 PHE A O 1
ATOM 1985 N N . THR A 1 251 ? -2.830 -14.155 -19.475 1.00 89.62 251 THR A N 1
ATOM 1986 C CA . THR A 1 251 ? -2.924 -15.553 -19.886 1.00 89.62 251 THR A CA 1
ATOM 1987 C C . THR A 1 251 ? -2.996 -15.651 -21.404 1.00 89.62 251 THR A C 1
ATOM 1989 O O . THR A 1 251 ? -3.864 -15.061 -22.045 1.00 89.62 251 THR A O 1
ATOM 1992 N N . LEU A 1 252 ? -2.084 -16.434 -21.979 1.00 88.56 252 LEU A N 1
ATOM 1993 C CA . LEU A 1 252 ? -2.180 -16.920 -23.352 1.00 88.56 252 LEU A CA 1
ATOM 1994 C C . LEU A 1 252 ? -3.078 -18.154 -23.381 1.00 88.56 252 LEU A C 1
ATOM 1996 O O . LEU A 1 252 ? -2.832 -19.097 -22.627 1.00 88.56 252 LEU A O 1
ATOM 2000 N N . LYS A 1 253 ? -4.068 -18.180 -24.273 1.00 88.50 253 LYS A N 1
ATOM 2001 C CA . LYS A 1 253 ? -4.934 -19.341 -24.523 1.00 88.50 253 LYS A CA 1
ATOM 2002 C C . LYS A 1 253 ? -4.985 -19.640 -26.020 1.00 88.50 253 LYS A C 1
ATOM 2004 O O . LYS A 1 253 ? -5.248 -18.743 -26.813 1.00 88.50 253 LYS A O 1
ATOM 2009 N N . CYS A 1 254 ? -4.773 -20.892 -26.420 1.00 87.38 254 CYS A N 1
ATOM 2010 C CA . CYS A 1 254 ? -4.987 -21.298 -27.813 1.00 87.38 254 CYS A CA 1
ATOM 2011 C C . CYS A 1 254 ? -6.488 -21.431 -28.119 1.00 87.38 254 CYS A C 1
ATOM 2013 O O . CYS A 1 254 ? -7.238 -21.995 -27.323 1.00 87.38 254 CYS A O 1
ATOM 2015 N N . GLY A 1 255 ? -6.925 -20.972 -29.294 1.00 83.19 255 GLY A N 1
ATOM 2016 C CA . GLY A 1 255 ? -8.306 -21.158 -29.752 1.00 83.19 255 GLY A CA 1
ATOM 2017 C C . GLY A 1 255 ? -8.684 -22.605 -30.111 1.00 83.19 255 GLY A C 1
ATOM 2018 O O . GLY A 1 255 ? -9.870 -22.897 -30.216 1.00 83.19 255 GLY A O 1
ATOM 2019 N N . LYS A 1 256 ? -7.706 -23.507 -30.305 1.00 82.31 256 LYS A N 1
ATOM 2020 C CA . LYS A 1 256 ? -7.923 -24.880 -30.813 1.00 82.31 256 LYS A CA 1
ATOM 2021 C C . LYS A 1 256 ? -7.521 -26.018 -29.862 1.00 82.31 256 LYS A C 1
ATOM 2023 O O . LYS A 1 256 ? -7.750 -27.174 -30.196 1.00 82.31 256 LYS A O 1
ATOM 2028 N N . CYS A 1 257 ? -6.880 -25.738 -28.726 1.00 88.69 257 CYS A N 1
ATOM 2029 C CA . CYS A 1 257 ? -6.480 -26.775 -27.765 1.00 88.69 257 CYS A CA 1
ATOM 2030 C C . CYS A 1 257 ? -6.336 -26.223 -26.342 1.00 88.69 257 CYS A C 1
ATOM 2032 O O . CYS A 1 257 ? -6.251 -25.009 -26.146 1.00 88.69 257 CYS A O 1
ATOM 2034 N N . ASP A 1 258 ? -6.183 -27.118 -25.364 1.00 89.12 258 ASP A N 1
ATOM 2035 C CA . ASP A 1 258 ? -5.976 -26.798 -23.942 1.00 89.12 258 ASP A CA 1
ATOM 2036 C C . ASP A 1 258 ? -4.550 -26.295 -23.634 1.00 89.12 258 ASP A C 1
ATOM 2038 O O . ASP A 1 258 ? -3.900 -26.693 -22.658 1.00 89.12 258 ASP A O 1
ATOM 2042 N N . PHE A 1 259 ? -3.994 -25.454 -24.505 1.00 86.62 259 PHE A N 1
ATOM 2043 C CA . PHE A 1 259 ? -2.822 -24.658 -24.183 1.00 86.62 259 PHE A CA 1
ATOM 2044 C C . PHE A 1 259 ? -3.264 -23.395 -23.452 1.00 86.62 259 PHE A C 1
ATOM 2046 O O . PHE A 1 259 ? -3.951 -22.544 -24.020 1.00 86.62 259 PHE A O 1
ATOM 2053 N N . LEU A 1 260 ? -2.822 -23.283 -22.201 1.00 89.00 260 LEU A N 1
ATOM 2054 C CA . LEU A 1 260 ? -3.013 -22.118 -21.355 1.00 89.00 260 LEU A CA 1
ATOM 2055 C C . LEU A 1 260 ? -1.688 -21.800 -20.654 1.00 89.00 260 LEU A C 1
ATOM 2057 O O . LEU A 1 260 ? -1.080 -22.683 -20.044 1.00 89.00 260 LEU A O 1
ATOM 2061 N N . LYS A 1 261 ? -1.230 -20.547 -20.734 1.00 89.38 261 LYS A N 1
ATOM 2062 C CA . LYS A 1 261 ? -0.005 -20.093 -20.065 1.00 89.38 261 LYS A CA 1
ATOM 2063 C C . LYS A 1 261 ? -0.175 -18.699 -19.470 1.00 89.38 261 LYS A C 1
ATOM 2065 O O . LYS A 1 261 ? -0.176 -17.705 -20.191 1.00 89.38 261 LYS A O 1
ATOM 2070 N N . GLY A 1 262 ? -0.248 -18.649 -18.142 1.00 88.88 262 GLY A N 1
ATOM 2071 C CA . GLY A 1 262 ? -0.174 -17.409 -17.374 1.00 88.88 262 GLY A CA 1
ATOM 2072 C C . GLY A 1 262 ? 1.256 -16.861 -17.289 1.00 88.88 262 GLY A C 1
ATOM 2073 O O . GLY A 1 262 ? 2.211 -17.622 -17.102 1.00 88.88 262 GLY A O 1
ATOM 2074 N N . PHE A 1 263 ? 1.401 -15.542 -17.386 1.00 87.38 263 PHE A N 1
ATOM 2075 C CA . PHE A 1 263 ? 2.628 -14.782 -17.150 1.00 87.38 263 PHE A CA 1
ATOM 2076 C C . PHE A 1 263 ? 2.313 -13.407 -16.529 1.00 87.38 263 PHE A C 1
ATOM 2078 O O . PHE A 1 263 ? 1.165 -13.064 -16.249 1.00 87.38 263 PHE A O 1
ATOM 2085 N N . SER A 1 264 ? 3.338 -12.618 -16.214 1.00 85.38 264 SER A N 1
ATOM 2086 C CA . SER A 1 264 ? 3.181 -11.254 -15.689 1.00 85.38 264 SER A CA 1
ATOM 2087 C C . SER A 1 264 ? 3.992 -10.285 -16.539 1.00 85.38 264 SER A C 1
ATOM 2089 O O . SER A 1 264 ? 5.082 -10.633 -16.980 1.00 85.38 264 SER A O 1
ATOM 2091 N N . SER A 1 265 ? 3.500 -9.057 -16.720 1.00 83.88 265 SER A N 1
ATOM 2092 C CA . SER A 1 265 ? 4.188 -8.005 -17.490 1.00 83.88 265 SER A CA 1
ATOM 2093 C C . SER A 1 265 ? 5.518 -7.541 -16.874 1.00 83.88 265 SER 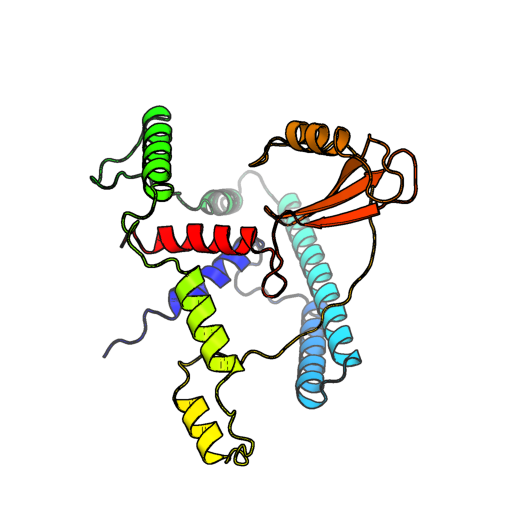A C 1
ATOM 2095 O O . SER A 1 265 ? 6.236 -6.740 -17.461 1.00 83.88 265 SER A O 1
ATOM 2097 N N . THR A 1 266 ? 5.831 -8.001 -15.664 1.00 83.12 266 THR A N 1
ATOM 2098 C CA . THR A 1 266 ? 7.088 -7.772 -14.955 1.00 83.12 266 THR A CA 1
ATOM 2099 C C . THR A 1 266 ? 7.359 -8.955 -14.024 1.00 83.12 266 THR A C 1
ATOM 2101 O O . THR A 1 266 ? 6.424 -9.636 -13.584 1.00 83.12 266 THR A O 1
ATOM 2104 N N . GLN A 1 267 ? 8.624 -9.189 -13.680 1.00 82.50 267 GLN A N 1
ATOM 2105 C CA . GLN A 1 267 ? 8.980 -10.140 -12.635 1.00 82.50 267 GLN A CA 1
ATOM 2106 C C . GLN A 1 267 ? 8.467 -9.655 -11.264 1.00 82.50 267 GLN A C 1
ATOM 2108 O O . GLN A 1 267 ? 8.247 -8.463 -11.030 1.00 82.50 267 GLN A O 1
ATOM 2113 N N . LYS A 1 268 ? 8.241 -10.589 -10.335 1.00 79.69 268 LYS A N 1
ATOM 2114 C CA . LYS A 1 268 ? 7.949 -10.269 -8.931 1.00 79.69 268 LYS A CA 1
ATOM 2115 C C . LYS A 1 268 ? 9.239 -10.353 -8.126 1.00 79.69 268 LYS A C 1
ATOM 2117 O O . LYS A 1 268 ? 9.799 -11.436 -7.986 1.00 79.69 268 LYS A O 1
ATOM 2122 N N . THR A 1 269 ? 9.638 -9.240 -7.523 1.00 76.06 269 THR A N 1
ATOM 2123 C CA . THR A 1 269 ? 10.802 -9.150 -6.634 1.00 76.06 269 THR A CA 1
ATOM 2124 C C . THR A 1 269 ? 10.289 -8.896 -5.221 1.00 76.06 269 THR A C 1
ATOM 2126 O O . THR A 1 269 ? 9.518 -7.965 -4.991 1.00 76.06 269 THR A O 1
ATOM 2129 N N . LEU A 1 270 ? 10.636 -9.765 -4.263 1.00 72.38 270 LEU A N 1
ATOM 2130 C CA . LEU A 1 270 ? 10.144 -9.698 -2.873 1.00 72.38 270 LEU A CA 1
ATOM 2131 C C . LEU A 1 270 ? 8.598 -9.633 -2.755 1.00 72.38 270 LEU A C 1
ATOM 2133 O O . LEU A 1 270 ? 8.051 -8.982 -1.866 1.00 72.38 270 LEU A O 1
ATOM 2137 N N . ASN A 1 271 ? 7.882 -10.334 -3.645 1.00 74.19 271 ASN A N 1
ATOM 2138 C CA . ASN A 1 271 ? 6.411 -10.335 -3.789 1.00 74.19 271 ASN A CA 1
ATOM 2139 C C . ASN A 1 271 ? 5.770 -9.000 -4.222 1.00 74.19 271 ASN A C 1
ATOM 2141 O O . ASN A 1 271 ? 4.544 -8.893 -4.253 1.00 74.19 271 ASN A O 1
ATOM 2145 N N . VAL A 1 272 ? 6.563 -8.005 -4.622 1.00 73.31 272 VAL A N 1
ATOM 2146 C CA . VAL A 1 272 ? 6.077 -6.791 -5.289 1.00 73.31 272 VAL A CA 1
ATOM 2147 C C . VAL A 1 272 ? 6.419 -6.895 -6.778 1.00 73.31 272 VAL A C 1
ATOM 2149 O O . VAL A 1 272 ? 7.534 -7.295 -7.111 1.00 73.31 272 VAL A O 1
ATOM 2152 N N . PRO A 1 273 ? 5.506 -6.561 -7.707 1.00 81.56 273 PRO A N 1
ATOM 2153 C CA . PRO A 1 273 ? 5.871 -6.483 -9.116 1.00 81.56 273 PRO A CA 1
ATOM 2154 C C . PRO A 1 273 ? 6.948 -5.420 -9.331 1.00 81.56 273 PRO A C 1
ATOM 2156 O O . PRO A 1 273 ? 6.789 -4.279 -8.887 1.00 81.56 273 PRO A O 1
ATOM 2159 N N . GLU A 1 274 ? 8.040 -5.787 -9.993 1.00 84.69 274 GLU A N 1
ATOM 2160 C CA . GLU A 1 274 ? 9.255 -4.979 -10.032 1.00 84.69 274 GLU A CA 1
ATOM 2161 C C . GLU A 1 274 ? 9.016 -3.607 -10.675 1.00 84.69 274 GLU A C 1
ATOM 2163 O O . GLU A 1 274 ? 9.466 -2.596 -10.140 1.00 84.69 274 GLU A O 1
ATOM 2168 N N . VAL A 1 275 ? 8.207 -3.538 -11.739 1.00 82.00 275 VAL A N 1
ATOM 2169 C CA . VAL A 1 275 ? 7.790 -2.271 -12.372 1.00 82.00 275 VAL A CA 1
ATOM 2170 C C . VAL A 1 275 ? 7.162 -1.281 -11.379 1.00 82.00 275 VAL A C 1
ATOM 2172 O O . VAL A 1 275 ? 7.438 -0.084 -11.440 1.00 82.00 275 VAL A O 1
ATOM 2175 N N . ASN A 1 276 ? 6.375 -1.763 -10.408 1.00 82.00 276 ASN A N 1
ATOM 2176 C CA . ASN A 1 276 ? 5.768 -0.910 -9.384 1.00 82.00 276 ASN A CA 1
ATOM 2177 C C . ASN A 1 276 ? 6.822 -0.417 -8.391 1.00 82.00 276 ASN A C 1
ATOM 2179 O O . ASN A 1 276 ? 6.784 0.742 -7.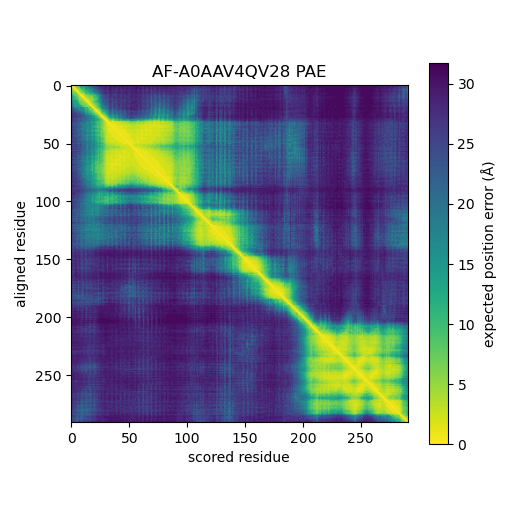981 1.00 82.00 276 ASN A O 1
ATOM 2183 N N . ALA A 1 277 ? 7.768 -1.282 -8.015 1.00 78.06 277 ALA A N 1
ATOM 2184 C CA . ALA A 1 277 ? 8.880 -0.903 -7.155 1.00 78.06 277 ALA A CA 1
ATOM 2185 C C . ALA A 1 277 ? 9.765 0.146 -7.848 1.00 78.06 277 ALA A C 1
ATOM 2187 O O . ALA A 1 277 ? 9.971 1.217 -7.284 1.00 78.06 277 ALA A O 1
ATOM 2188 N N . ARG A 1 278 ? 10.209 -0.106 -9.090 1.00 79.50 278 ARG A N 1
ATOM 2189 C CA . ARG A 1 278 ? 11.006 0.827 -9.907 1.00 79.50 278 ARG A CA 1
ATOM 2190 C C . ARG A 1 278 ? 10.296 2.167 -10.107 1.00 79.50 278 ARG A C 1
ATOM 2192 O O . ARG A 1 278 ? 10.917 3.201 -9.895 1.00 79.50 278 ARG A O 1
ATOM 2199 N N . CYS A 1 279 ? 8.997 2.168 -10.415 1.00 77.94 279 CYS A N 1
ATOM 2200 C CA . CYS A 1 279 ? 8.202 3.396 -10.531 1.00 77.94 279 CYS A CA 1
ATOM 2201 C C . CYS A 1 279 ? 8.195 4.200 -9.216 1.00 77.94 279 CYS A C 1
ATOM 2203 O O . CYS A 1 279 ? 8.495 5.394 -9.214 1.00 77.94 279 CYS A O 1
ATOM 2205 N N . VAL A 1 280 ? 7.959 3.537 -8.076 1.00 79.06 280 VAL A N 1
ATOM 2206 C CA . VAL A 1 280 ? 8.021 4.168 -6.746 1.00 79.06 280 VAL A CA 1
ATOM 2207 C C . VAL A 1 280 ? 9.436 4.654 -6.400 1.00 79.06 280 VAL A C 1
ATOM 2209 O O . VAL A 1 280 ? 9.570 5.696 -5.762 1.00 79.06 280 VAL A O 1
ATOM 2212 N N . TYR A 1 281 ? 10.493 3.945 -6.807 1.00 74.00 281 TYR A N 1
ATOM 2213 C CA . TYR A 1 281 ? 11.875 4.391 -6.614 1.00 74.00 281 TYR A CA 1
ATOM 2214 C C . TYR A 1 281 ? 12.220 5.603 -7.486 1.00 74.00 281 TYR A C 1
ATOM 2216 O O . TYR A 1 281 ? 12.767 6.560 -6.948 1.00 74.00 281 TYR A O 1
ATOM 2224 N N . GLY A 1 282 ? 11.833 5.632 -8.764 1.00 72.75 282 GLY A N 1
ATOM 2225 C CA . GLY A 1 282 ? 12.033 6.790 -9.646 1.00 72.75 282 GLY A CA 1
ATOM 2226 C C . GLY A 1 282 ? 11.297 8.039 -9.148 1.00 72.75 282 GLY A C 1
ATOM 2227 O O . GLY A 1 282 ? 11.896 9.105 -9.015 1.00 72.75 282 GLY A O 1
ATOM 2228 N N . MET A 1 283 ? 10.031 7.888 -8.734 1.00 72.50 283 MET A N 1
ATOM 2229 C CA . MET A 1 283 ? 9.266 8.961 -8.077 1.00 72.50 283 MET A CA 1
ATOM 2230 C C . MET A 1 283 ? 9.929 9.468 -6.785 1.00 72.50 283 MET A C 1
ATOM 2232 O O . MET A 1 283 ? 9.767 10.633 -6.432 1.00 72.50 283 MET A O 1
ATOM 2236 N N . ARG A 1 284 ? 10.672 8.614 -6.066 1.00 66.00 284 ARG A N 1
ATOM 2237 C CA . ARG A 1 284 ? 11.408 8.995 -4.850 1.00 66.00 284 ARG A CA 1
ATOM 2238 C C . ARG A 1 284 ? 12.766 9.623 -5.140 1.00 66.00 284 ARG A C 1
ATOM 2240 O O . ARG A 1 284 ? 13.121 10.563 -4.447 1.00 66.00 284 ARG A O 1
ATOM 2247 N N . GLN A 1 285 ? 13.519 9.142 -6.128 1.00 53.22 285 GLN A N 1
ATOM 2248 C CA . GLN A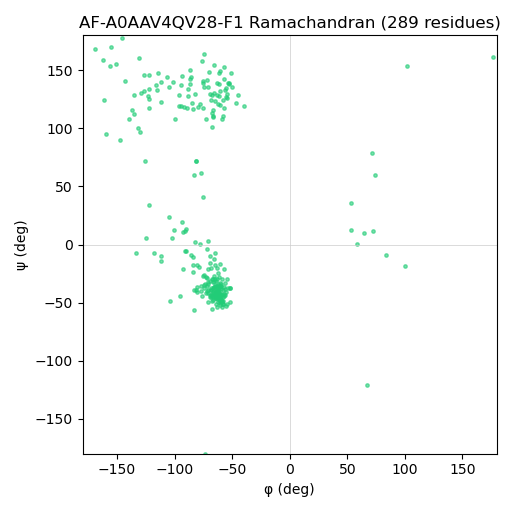 1 285 ? 14.823 9.717 -6.483 1.00 53.22 285 GLN A CA 1
ATOM 2249 C C . GLN A 1 285 ? 14.677 11.165 -6.964 1.00 53.22 285 GLN A C 1
ATOM 2251 O O . GLN A 1 285 ? 15.445 12.029 -6.550 1.00 53.22 285 GLN A O 1
ATOM 2256 N N . ARG A 1 286 ? 13.608 11.469 -7.710 1.00 42.50 286 ARG A N 1
ATOM 2257 C CA . ARG A 1 286 ? 13.295 12.838 -8.150 1.00 42.50 286 ARG A CA 1
ATOM 2258 C C . ARG A 1 286 ? 12.932 13.807 -7.006 1.00 42.50 286 ARG A C 1
ATOM 2260 O O . ARG A 1 286 ? 12.931 15.006 -7.233 1.00 42.50 286 ARG A O 1
ATOM 2267 N N . LEU A 1 287 ? 12.673 13.310 -5.789 1.00 41.03 287 LEU A N 1
ATOM 2268 C CA . LEU A 1 287 ? 12.503 14.119 -4.565 1.00 41.03 287 LEU A CA 1
ATOM 2269 C C . LEU A 1 287 ? 13.817 14.347 -3.788 1.00 41.03 287 LEU A C 1
ATOM 2271 O O . LEU A 1 287 ? 13.803 15.061 -2.790 1.00 41.03 287 LEU A O 1
ATOM 2275 N N . PHE A 1 288 ? 14.928 13.731 -4.208 1.00 37.97 288 PHE A N 1
ATOM 2276 C CA . PHE A 1 288 ? 16.257 13.908 -3.604 1.00 37.97 288 PHE A CA 1
ATOM 2277 C C . PHE A 1 288 ? 17.256 14.640 -4.512 1.00 37.97 288 PHE A C 1
ATOM 2279 O O . PHE A 1 288 ? 18.267 15.104 -4.004 1.00 37.97 288 PHE A O 1
ATOM 2286 N N . CYS A 1 289 ? 16.978 14.787 -5.812 1.00 34.94 289 CYS A N 1
ATOM 2287 C CA . CYS A 1 289 ? 17.780 15.609 -6.736 1.00 34.94 289 CYS A CA 1
ATOM 2288 C C . CYS A 1 289 ? 17.306 17.073 -6.844 1.00 34.94 289 CYS A C 1
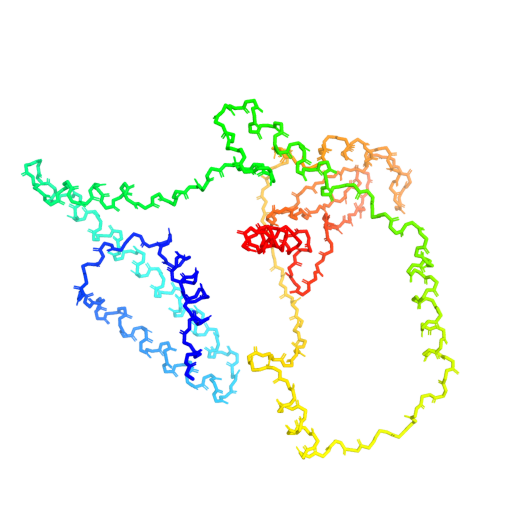ATOM 2290 O O . CYS A 1 289 ? 17.735 17.782 -7.746 1.00 34.94 289 CYS A O 1
ATOM 2292 N N . SER A 1 290 ? 16.408 17.522 -5.962 1.00 40.72 290 SER A N 1
ATOM 2293 C CA . SER A 1 290 ? 15.896 18.901 -5.914 1.00 40.72 290 SER A CA 1
ATOM 2294 C C . SER A 1 290 ? 16.141 19.565 -4.547 1.00 40.72 290 SER A C 1
ATOM 2296 O O . SER A 1 290 ? 15.280 20.298 -4.053 1.00 40.72 290 SER A O 1
ATOM 2298 N N . LEU A 1 291 ? 17.269 19.229 -3.909 1.00 37.84 291 LEU A N 1
ATOM 2299 C CA . LEU A 1 291 ? 17.806 19.804 -2.669 1.00 37.84 291 LEU A CA 1
ATOM 2300 C C . LEU A 1 291 ? 19.335 19.866 -2.755 1.00 37.84 291 LEU A C 1
ATOM 2302 O O . LEU A 1 291 ? 19.907 18.873 -3.255 1.00 37.84 291 LEU A O 1
#

Sequence (291 aa):
MRNAHLTNSHTQSRMLYTRLLRPHFGQPGKKLPAYIRSNITNKNRIRKAWQSSKDPALKDSIKRLTNIIKKQIKIFNSNNWSNFTANLSDNSTSLWRKVAALRSNSTTIPPLTSDAGTTAISPLEKAELIADCWRTQFSPNPNQNHVSTDTLIISAAHHYLHEPQATYINAITASETLNFIHSLKTNKAPENLKTYGFNQQESVSNALVGNRIIGIEILSNVFSELSCPKCFNNNICLFEDSKYGLCSHFTLKCGKCDFLKGFSSTQKTLNVPEVNARCVYGMRQRLFCSL